Protein AF-A0A0D6TL77-F1 (afdb_monomer_lite)

Structure (mmCIF, N/CA/C/O backbone):
data_AF-A0A0D6TL77-F1
#
_entry.id   AF-A0A0D6TL77-F1
#
loop_
_atom_site.group_PDB
_atom_site.id
_atom_site.type_symbol
_atom_site.label_atom_id
_atom_site.label_alt_id
_atom_site.label_comp_id
_atom_site.label_asym_id
_atom_site.label_entity_id
_atom_site.label_seq_id
_atom_site.pdbx_PDB_ins_code
_atom_site.Cartn_x
_atom_site.Cartn_y
_atom_site.Cartn_z
_atom_site.occupancy
_atom_site.B_iso_or_equiv
_atom_site.auth_seq_id
_atom_site.auth_comp_id
_atom_site.auth_asym_id
_atom_site.auth_atom_id
_atom_site.pdbx_PDB_model_num
ATOM 1 N N . MET A 1 1 ? 10.308 4.452 25.558 1.00 49.84 1 MET A N 1
ATOM 2 C CA . MET A 1 1 ? 10.206 4.932 26.953 1.00 49.84 1 MET A CA 1
ATOM 3 C C . MET A 1 1 ? 9.128 6.015 27.072 1.00 49.84 1 MET A C 1
ATOM 5 O O . MET A 1 1 ? 8.235 5.844 27.887 1.00 49.84 1 MET A O 1
ATOM 9 N N . GLU A 1 2 ? 9.103 7.024 26.188 1.00 41.22 2 GLU A N 1
ATOM 10 C CA . GLU A 1 2 ? 8.059 8.078 26.149 1.00 41.22 2 GLU A CA 1
ATOM 11 C C . GLU A 1 2 ? 6.623 7.575 25.935 1.00 41.22 2 GLU A C 1
ATOM 13 O O . GLU A 1 2 ? 5.735 7.952 26.687 1.00 41.22 2 GLU A O 1
ATOM 18 N N . ALA A 1 3 ? 6.377 6.660 24.989 1.00 44.31 3 ALA A N 1
ATOM 19 C CA . ALA A 1 3 ? 5.018 6.154 24.732 1.00 44.31 3 ALA A CA 1
ATOM 20 C C . ALA A 1 3 ? 4.398 5.391 25.923 1.00 44.31 3 ALA A C 1
ATOM 22 O O . ALA A 1 3 ? 3.179 5.344 26.064 1.00 44.31 3 ALA A O 1
ATOM 23 N N . GLN A 1 4 ? 5.232 4.793 26.781 1.00 43.25 4 GLN A N 1
ATOM 24 C CA . GLN A 1 4 ? 4.778 4.098 27.986 1.00 43.25 4 GLN A CA 1
ATOM 25 C C . GLN A 1 4 ? 4.523 5.097 29.123 1.00 43.25 4 GLN A C 1
ATOM 27 O O . GLN A 1 4 ? 3.483 5.026 29.765 1.00 43.25 4 GLN A O 1
ATOM 32 N N . ALA A 1 5 ? 5.403 6.090 29.291 1.00 46.75 5 ALA A N 1
ATOM 33 C CA . ALA A 1 5 ? 5.214 7.176 30.251 1.00 46.75 5 ALA A CA 1
ATOM 34 C C . ALA A 1 5 ? 3.962 8.026 29.948 1.00 46.75 5 ALA A C 1
ATOM 36 O O . ALA A 1 5 ? 3.221 8.380 30.863 1.00 46.75 5 ALA A O 1
ATOM 37 N N . GLU A 1 6 ? 3.679 8.294 28.671 1.00 54.09 6 GLU A N 1
ATOM 38 C CA . GLU A 1 6 ? 2.470 8.995 28.219 1.00 54.09 6 GLU A CA 1
ATOM 39 C C . GLU A 1 6 ? 1.205 8.172 28.527 1.00 54.09 6 GLU A C 1
ATOM 41 O O . GLU A 1 6 ? 0.224 8.693 29.061 1.00 54.09 6 GLU A O 1
ATOM 46 N N . LYS A 1 7 ? 1.248 6.857 28.272 1.00 59.81 7 LYS A N 1
ATOM 47 C CA . LYS A 1 7 ? 0.148 5.924 28.554 1.00 59.81 7 LYS A CA 1
ATOM 48 C C . LYS A 1 7 ? -0.138 5.797 30.053 1.00 59.81 7 LYS A C 1
ATOM 50 O O . LYS A 1 7 ? -1.302 5.764 30.448 1.00 59.81 7 LYS A O 1
ATOM 55 N N . ASP A 1 8 ? 0.904 5.777 30.878 1.00 54.91 8 ASP A N 1
ATOM 56 C CA . ASP A 1 8 ? 0.788 5.698 32.335 1.00 54.91 8 ASP A CA 1
ATOM 57 C C . ASP A 1 8 ? 0.300 7.029 32.942 1.00 54.91 8 ASP A C 1
ATOM 59 O O . ASP A 1 8 ? -0.471 7.026 33.906 1.00 54.91 8 ASP A O 1
ATOM 63 N N . ARG A 1 9 ? 0.665 8.175 32.345 1.00 64.88 9 ARG A N 1
ATOM 64 C CA . ARG A 1 9 ? 0.126 9.500 32.707 1.00 64.88 9 ARG A CA 1
ATOM 65 C C . ARG A 1 9 ? -1.362 9.619 32.362 1.00 64.88 9 ARG A C 1
ATOM 67 O O . ARG A 1 9 ? -2.143 10.051 33.208 1.00 64.88 9 ARG A O 1
ATOM 74 N N . LEU A 1 10 ? -1.759 9.190 31.162 1.00 61.62 10 LEU A N 1
ATOM 75 C CA . LEU A 1 10 ? -3.161 9.130 30.726 1.00 61.62 10 LEU A CA 1
ATOM 76 C C . LEU A 1 10 ? -3.992 8.204 31.625 1.00 61.62 10 LEU A C 1
ATOM 78 O O . LEU A 1 10 ? -5.075 8.582 32.059 1.00 61.62 10 LEU A O 1
ATOM 82 N N . ALA A 1 11 ? -3.463 7.030 31.980 1.00 61.50 11 ALA A N 1
ATOM 83 C CA . ALA A 1 11 ? -4.143 6.093 32.873 1.00 61.50 11 ALA A CA 1
ATOM 84 C C . ALA A 1 11 ? -4.384 6.680 34.278 1.00 61.50 11 ALA A C 1
ATOM 86 O O . ALA A 1 11 ? -5.487 6.559 34.808 1.00 61.50 11 ALA A O 1
ATOM 87 N N . LYS A 1 12 ? -3.387 7.361 34.866 1.00 61.00 12 LYS A N 1
ATOM 88 C CA . LYS A 1 12 ? -3.527 8.043 36.169 1.00 61.00 12 LYS A CA 1
ATOM 89 C C . LYS A 1 12 ? -4.490 9.231 36.119 1.00 61.00 12 LYS A C 1
ATOM 91 O O . LYS A 1 12 ? -5.252 9.434 37.059 1.00 61.00 12 LYS A O 1
ATOM 96 N N . SER A 1 13 ? -4.467 10.000 35.032 1.00 65.06 13 SER A N 1
ATOM 97 C CA . SER A 1 13 ? -5.408 11.103 34.818 1.00 65.06 13 SER A CA 1
ATOM 98 C C . SER A 1 13 ? -6.852 10.603 34.716 1.00 65.06 13 SER A C 1
ATOM 100 O O . SER A 1 13 ? -7.737 11.199 35.321 1.00 65.06 13 SER A O 1
ATOM 102 N N . ASN A 1 14 ? -7.087 9.492 34.011 1.00 67.50 14 ASN A N 1
ATOM 103 C CA . ASN A 1 14 ? -8.420 8.902 33.855 1.00 67.50 14 ASN A CA 1
ATOM 104 C C . ASN A 1 14 ? -8.984 8.395 35.187 1.00 67.50 14 ASN A C 1
ATOM 106 O O . ASN A 1 14 ? -10.081 8.798 35.557 1.00 67.50 14 ASN A O 1
ATOM 110 N N . LEU A 1 15 ? -8.185 7.659 35.973 1.00 67.56 15 LEU A N 1
ATOM 111 C CA . LEU A 1 15 ? -8.557 7.232 37.332 1.00 67.56 15 LEU A CA 1
ATOM 112 C C . LEU A 1 15 ? -9.022 8.412 38.206 1.00 67.56 15 LEU A C 1
ATOM 114 O O . LEU A 1 15 ? -10.055 8.330 38.863 1.00 67.56 15 LEU A O 1
ATOM 118 N N . SER A 1 16 ? -8.319 9.550 38.145 1.00 76.06 16 SER A N 1
ATOM 119 C CA . SER A 1 16 ? -8.709 10.759 38.884 1.00 76.06 16 SER A CA 1
ATOM 120 C C . SER A 1 16 ? -10.023 11.387 38.394 1.00 76.06 16 SER A C 1
ATOM 122 O O . SER A 1 16 ? -10.715 12.042 39.175 1.00 76.06 16 SER A O 1
ATOM 124 N N . VAL A 1 17 ? -10.373 11.222 37.117 1.00 79.81 17 VAL A N 1
ATOM 125 C CA . VAL A 1 17 ? -11.657 11.672 36.562 1.00 79.81 17 VAL A CA 1
ATOM 126 C C . VAL A 1 17 ? -12.779 10.724 36.985 1.00 79.81 17 VAL A C 1
ATOM 128 O O . VAL A 1 17 ? -13.811 11.199 37.447 1.00 79.81 17 VAL A O 1
ATOM 131 N N . GLU A 1 18 ? -12.575 9.408 36.910 1.00 79.12 18 GLU A N 1
ATOM 132 C CA . GLU A 1 18 ? -13.558 8.405 37.344 1.00 79.12 18 GLU A CA 1
ATOM 133 C C . GLU A 1 18 ? -13.964 8.563 38.824 1.00 79.12 18 GLU A C 1
ATOM 135 O O . GLU A 1 18 ? -15.153 8.487 39.150 1.00 79.12 18 GLU A O 1
ATOM 140 N N . ASP A 1 19 ? -13.010 8.855 39.714 1.00 83.69 19 ASP A N 1
ATOM 141 C CA . ASP A 1 19 ? -13.289 9.089 41.138 1.00 83.69 19 ASP A CA 1
ATOM 142 C C . ASP A 1 19 ? -14.144 10.351 41.359 1.00 83.69 19 ASP A C 1
ATOM 144 O O . ASP A 1 19 ? -15.078 10.362 42.168 1.00 83.69 19 ASP A O 1
ATOM 148 N N . LYS A 1 20 ? -13.870 11.423 40.598 1.00 84.94 20 LYS A N 1
ATOM 149 C CA . LYS A 1 20 ? -14.662 12.666 40.636 1.00 84.94 20 LYS A CA 1
ATOM 150 C C . LYS A 1 20 ? -16.084 12.440 40.131 1.00 84.94 20 LYS A C 1
ATOM 152 O O . LYS A 1 20 ? -17.025 12.948 40.737 1.00 84.94 20 LYS A O 1
ATOM 157 N N . ILE A 1 21 ? -16.243 11.661 39.063 1.00 86.62 21 ILE A N 1
ATOM 158 C CA . ILE A 1 21 ? -17.555 11.306 38.511 1.00 86.62 21 ILE A CA 1
ATOM 159 C C . ILE A 1 21 ? -18.358 10.476 39.517 1.00 86.62 21 ILE A C 1
ATOM 161 O O . ILE A 1 21 ? -19.499 10.824 39.806 1.00 86.62 21 ILE A O 1
ATOM 165 N N . SER A 1 22 ? -17.739 9.481 40.154 1.00 85.50 22 SER A N 1
ATOM 166 C CA . SER A 1 22 ? -18.383 8.664 41.198 1.00 85.50 22 SER A CA 1
ATOM 167 C C . SER A 1 22 ? -18.846 9.503 42.403 1.00 85.50 22 SER A C 1
ATOM 169 O O . SER A 1 22 ? -19.908 9.265 42.986 1.00 85.50 22 SER A O 1
ATOM 171 N N . SER A 1 23 ? -18.069 10.531 42.771 1.00 85.62 23 SER A N 1
ATOM 172 C CA . SER A 1 23 ? -18.452 11.490 43.814 1.00 85.62 23 SER A CA 1
ATOM 173 C C . SER A 1 23 ? -19.672 12.324 43.411 1.00 85.62 23 SER A C 1
ATOM 175 O O . SER A 1 23 ? -20.597 12.474 44.210 1.00 85.62 23 SER A O 1
ATOM 177 N N . ILE A 1 24 ? -19.703 12.825 42.171 1.00 85.00 24 ILE A N 1
ATOM 178 C CA . ILE A 1 24 ? -20.843 13.570 41.615 1.00 85.00 24 ILE A CA 1
ATOM 179 C C . ILE A 1 24 ? -22.104 12.696 41.587 1.00 85.00 24 ILE A C 1
ATOM 181 O O . ILE A 1 24 ? -23.162 13.139 42.022 1.00 85.00 24 ILE A O 1
ATOM 185 N N . GLU A 1 25 ? -22.002 11.439 41.157 1.00 85.62 25 GLU A N 1
ATOM 186 C CA . GLU A 1 25 ? -23.137 10.505 41.144 1.00 85.62 25 GLU A CA 1
ATOM 187 C C . GLU A 1 25 ? -23.744 10.293 42.530 1.00 85.62 25 GLU A C 1
ATOM 189 O O . GLU A 1 25 ? -24.966 10.320 42.691 1.00 85.62 25 GLU A O 1
ATOM 194 N N . THR A 1 26 ? -22.881 10.148 43.539 1.00 86.69 26 THR A N 1
ATOM 195 C CA . THR A 1 26 ? -23.295 9.995 44.938 1.00 86.69 26 THR A CA 1
ATOM 196 C C . THR A 1 26 ? -24.008 11.251 45.440 1.00 86.69 26 THR A C 1
ATOM 198 O O . THR A 1 26 ? -25.069 11.145 46.052 1.00 86.69 26 THR A O 1
ATOM 201 N N . LYS A 1 27 ? -23.464 12.443 45.151 1.00 84.38 27 LYS A N 1
ATOM 202 C CA . LYS A 1 27 ? -24.083 13.730 45.520 1.00 84.38 27 LYS A CA 1
ATOM 203 C C . LYS A 1 27 ? -25.454 13.923 44.876 1.00 84.38 27 LYS A C 1
ATOM 205 O O . LYS A 1 27 ? -26.373 14.398 45.533 1.00 84.38 27 LYS A O 1
ATOM 210 N N . LEU A 1 28 ? -25.582 13.543 43.607 1.00 82.31 28 LEU A N 1
ATOM 211 C CA . LEU A 1 28 ? -26.814 13.672 42.832 1.00 82.31 28 LEU A CA 1
ATOM 212 C C . LEU A 1 28 ? -27.822 12.543 43.103 1.00 82.31 28 LEU A C 1
ATOM 214 O O . LEU A 1 28 ? -28.939 12.598 42.593 1.00 82.31 28 LEU A O 1
ATOM 218 N N . ASN A 1 29 ? -27.449 11.528 43.893 1.00 82.38 29 ASN A N 1
ATOM 219 C CA . ASN A 1 29 ? -28.246 10.327 44.152 1.00 82.38 29 ASN A CA 1
ATOM 220 C C . ASN A 1 29 ? -28.724 9.636 42.856 1.00 82.38 29 ASN A C 1
ATOM 222 O O . ASN A 1 29 ? -29.876 9.218 42.727 1.00 82.38 29 ASN A O 1
ATOM 226 N N . VAL A 1 30 ? -27.830 9.547 41.867 1.00 80.94 30 VAL A N 1
ATOM 227 C CA . VAL A 1 30 ? -28.079 8.921 40.558 1.00 80.94 30 VAL A CA 1
ATOM 228 C C . VAL A 1 30 ? -27.192 7.693 40.397 1.00 80.94 30 VAL A C 1
ATOM 230 O O . VAL A 1 30 ? -26.069 7.661 40.889 1.00 80.94 30 VAL A O 1
ATOM 233 N N . SER A 1 31 ? -27.682 6.665 39.700 1.00 81.75 31 SER A N 1
ATOM 234 C CA . SER A 1 31 ? -26.898 5.460 39.413 1.00 81.75 31 SER A CA 1
ATOM 235 C C . SER A 1 31 ? -26.712 5.281 37.912 1.00 81.75 31 SER A C 1
ATOM 237 O O . SER A 1 31 ? -27.684 5.058 37.193 1.00 81.75 31 SER A O 1
ATOM 239 N N . ASN A 1 32 ? -25.460 5.302 37.452 1.00 84.50 32 ASN A N 1
ATOM 240 C CA . ASN A 1 32 ? -25.110 5.124 36.039 1.00 84.50 32 ASN A CA 1
ATOM 241 C C . ASN A 1 32 ? -24.457 3.769 35.743 1.00 84.50 32 ASN A C 1
ATOM 243 O O . ASN A 1 32 ? -23.807 3.603 34.713 1.00 84.50 32 ASN A O 1
ATOM 247 N N . LYS A 1 33 ? -24.699 2.757 36.590 1.00 85.38 33 LYS A N 1
ATOM 248 C CA . LYS A 1 33 ? -24.122 1.405 36.453 1.00 85.38 33 LYS A CA 1
ATOM 249 C C . LYS A 1 33 ? -24.270 0.805 35.052 1.00 85.38 33 LYS A C 1
ATOM 251 O O . LYS A 1 33 ? -23.402 0.058 34.614 1.00 85.38 33 LYS A O 1
ATOM 256 N N . VAL A 1 34 ? -25.364 1.111 34.350 1.00 85.81 34 VAL A N 1
ATOM 257 C CA . VAL A 1 34 ? -25.582 0.670 32.962 1.00 85.81 34 VAL A CA 1
ATOM 258 C C . VAL A 1 34 ? -24.529 1.267 32.022 1.00 85.81 34 VAL A C 1
ATOM 260 O O . VAL A 1 34 ? -23.908 0.528 31.262 1.00 85.81 34 VAL A O 1
ATOM 263 N N . LEU A 1 35 ? -24.267 2.574 32.113 1.00 87.31 35 LEU A N 1
ATOM 264 C CA . LEU A 1 35 ? -23.224 3.237 31.326 1.00 87.31 35 LEU A CA 1
ATOM 265 C C . LEU A 1 35 ? -21.833 2.728 31.706 1.00 87.31 35 LEU A C 1
ATOM 267 O O . LEU A 1 35 ? -21.011 2.501 30.823 1.00 87.31 35 LEU A O 1
ATOM 271 N N . ASP A 1 36 ? -21.576 2.461 32.987 1.00 85.44 36 ASP A N 1
ATOM 272 C CA . ASP A 1 36 ? -20.291 1.906 33.426 1.00 85.44 36 ASP A CA 1
ATOM 273 C C . ASP A 1 36 ? -20.065 0.471 32.939 1.00 85.44 36 ASP A C 1
ATOM 275 O O . ASP A 1 36 ? -18.936 0.082 32.623 1.00 85.44 36 ASP A O 1
ATOM 279 N N . ASN A 1 37 ? -21.128 -0.330 32.844 1.00 87.69 37 ASN A N 1
ATOM 280 C CA . ASN A 1 37 ? -21.067 -1.652 32.228 1.00 87.69 37 ASN A CA 1
ATOM 281 C C . ASN A 1 37 ? -20.701 -1.539 30.750 1.00 87.69 37 ASN A C 1
ATOM 283 O O . ASN A 1 37 ? -19.739 -2.180 30.322 1.00 87.69 37 ASN A O 1
ATOM 287 N N . TYR A 1 38 ? -21.387 -0.667 30.005 1.00 87.19 38 TYR A N 1
ATOM 288 C CA . TYR A 1 38 ? -21.053 -0.423 28.607 1.00 87.19 38 TYR A CA 1
ATOM 289 C C . TYR A 1 38 ? -19.621 0.097 28.451 1.00 87.19 38 TYR A C 1
ATOM 291 O O . TYR A 1 38 ? -18.886 -0.426 27.621 1.00 87.19 38 TYR A O 1
ATOM 299 N N . LYS A 1 39 ? -19.154 1.034 29.291 1.00 85.19 39 LYS A N 1
ATOM 300 C CA . LYS A 1 39 ? -17.751 1.495 29.288 1.00 85.19 39 LYS A CA 1
ATOM 301 C C . LYS A 1 39 ? -16.765 0.337 29.431 1.00 85.19 39 LYS A C 1
ATOM 303 O O . LYS A 1 39 ? -15.777 0.277 28.697 1.00 85.19 39 LYS A O 1
ATOM 308 N N . ARG A 1 40 ? -17.008 -0.583 30.373 1.00 85.94 40 ARG A N 1
ATOM 309 C CA . ARG A 1 40 ? -16.140 -1.752 30.590 1.00 85.94 40 ARG A CA 1
ATOM 310 C C . ARG A 1 40 ? -16.131 -2.681 29.382 1.00 85.94 40 ARG A C 1
ATOM 312 O O . ARG A 1 40 ? -15.056 -3.105 28.954 1.00 85.94 40 ARG A O 1
ATOM 319 N N . GLU A 1 41 ? -17.299 -2.961 28.817 1.00 86.12 41 GLU A N 1
ATOM 320 C CA . GLU A 1 41 ? -17.423 -3.806 27.631 1.00 86.12 41 GLU A CA 1
ATOM 321 C C . GLU A 1 41 ? -16.726 -3.177 26.420 1.00 86.12 41 GLU A C 1
ATOM 323 O O . GLU A 1 41 ? -15.884 -3.807 25.773 1.00 86.12 41 GLU A O 1
ATOM 328 N N . ILE A 1 42 ? -16.980 -1.894 26.183 1.00 83.12 42 ILE A N 1
ATOM 329 C CA . ILE A 1 42 ? -16.338 -1.097 25.147 1.00 83.12 42 ILE A CA 1
ATOM 330 C C . ILE A 1 42 ? -14.813 -1.112 25.304 1.00 83.12 42 ILE A C 1
ATOM 332 O O . ILE A 1 42 ? -14.100 -1.341 24.325 1.00 83.12 42 ILE A O 1
ATOM 336 N N . ALA A 1 43 ? -14.284 -0.929 26.517 1.00 82.81 43 ALA A N 1
ATOM 337 C CA . ALA A 1 43 ? -12.845 -0.979 26.772 1.00 82.81 43 ALA A CA 1
ATOM 338 C C . ALA A 1 43 ? -12.241 -2.355 26.433 1.00 82.81 43 ALA A C 1
ATOM 340 O O . ALA A 1 43 ? -11.130 -2.440 25.901 1.00 82.81 43 ALA A O 1
ATOM 341 N N . GLN A 1 44 ? -12.967 -3.443 26.697 1.00 84.19 44 GLN A N 1
ATOM 342 C CA . GLN A 1 44 ? -12.530 -4.794 26.349 1.00 84.19 44 GLN A CA 1
ATOM 343 C C . GLN A 1 44 ? -12.539 -5.025 24.832 1.00 84.19 44 GLN A C 1
ATOM 345 O O . GLN A 1 44 ? -11.529 -5.464 24.276 1.00 84.19 44 GLN A O 1
ATOM 350 N N . LYS A 1 45 ? -13.632 -4.683 24.139 1.00 83.19 45 LYS A N 1
ATOM 351 C CA . LYS A 1 45 ? -13.725 -4.805 22.670 1.00 83.19 45 LYS A CA 1
ATOM 352 C C . LYS A 1 45 ? -12.698 -3.928 21.959 1.00 83.19 45 LYS A C 1
ATOM 354 O O . LYS A 1 45 ? -12.102 -4.321 20.957 1.00 83.19 45 LYS A O 1
ATOM 359 N N . THR A 1 46 ? -12.390 -2.783 22.550 1.00 80.50 46 THR A N 1
ATOM 360 C CA . THR A 1 46 ? -11.335 -1.886 22.096 1.00 80.50 46 THR A CA 1
ATOM 361 C C . THR A 1 46 ? -9.951 -2.534 22.101 1.00 80.50 46 THR A C 1
ATOM 363 O O . THR A 1 46 ? -9.224 -2.420 21.115 1.00 80.50 46 THR A O 1
ATOM 366 N N . LYS A 1 47 ? -9.596 -3.283 23.152 1.00 84.00 47 LYS A N 1
ATOM 367 C CA . LYS A 1 47 ? -8.324 -4.026 23.196 1.00 84.00 47 LYS A CA 1
ATOM 368 C C . LYS A 1 47 ? -8.239 -5.090 22.101 1.00 84.00 47 LYS A C 1
ATOM 370 O O . LYS A 1 47 ? -7.179 -5.259 21.498 1.00 84.00 47 LYS A O 1
ATOM 375 N N . ASN A 1 48 ? -9.345 -5.781 21.824 1.00 83.31 48 ASN A N 1
ATOM 376 C CA . ASN A 1 48 ? -9.399 -6.771 20.746 1.00 83.31 48 ASN A CA 1
ATOM 377 C C . ASN A 1 48 ? -9.157 -6.109 19.383 1.00 83.31 48 ASN A C 1
ATOM 379 O O . ASN A 1 48 ? -8.373 -6.607 18.580 1.00 83.31 48 ASN A O 1
ATOM 383 N N . SER A 1 49 ? -9.755 -4.943 19.157 1.00 84.00 49 SER A N 1
ATOM 384 C CA . SER A 1 49 ? -9.583 -4.154 17.931 1.00 84.00 49 SER A CA 1
ATOM 385 C C . SER A 1 49 ? -8.142 -3.713 17.708 1.00 84.00 49 SER A C 1
ATOM 387 O O . SER A 1 49 ? -7.621 -3.861 16.604 1.00 84.00 49 SER A O 1
ATOM 389 N N . ASP A 1 50 ? -7.472 -3.247 18.764 1.00 86.75 50 ASP A N 1
ATOM 390 C CA . ASP A 1 50 ? -6.061 -2.862 18.697 1.00 86.75 50 ASP A CA 1
ATOM 391 C C . ASP A 1 50 ? -5.165 -4.068 18.342 1.00 86.75 50 ASP A C 1
ATOM 393 O O . ASP A 1 50 ? -4.170 -3.921 17.631 1.00 86.75 50 ASP A O 1
ATOM 397 N N . ASN A 1 51 ? -5.510 -5.277 18.804 1.00 90.31 51 ASN A N 1
ATOM 398 C CA . ASN A 1 51 ? -4.807 -6.507 18.427 1.00 90.31 51 ASN A CA 1
ATOM 399 C C . ASN A 1 51 ? -5.025 -6.850 16.943 1.00 90.31 51 ASN A C 1
ATOM 401 O O . ASN A 1 51 ? -4.057 -7.113 16.228 1.00 90.31 51 ASN A O 1
ATOM 405 N N . LEU A 1 52 ? -6.268 -6.768 16.458 1.00 90.81 52 LEU A N 1
ATOM 406 C CA . LEU A 1 52 ? -6.591 -7.006 15.048 1.00 90.81 52 LEU A CA 1
ATOM 407 C C . LEU A 1 52 ? -5.839 -6.053 14.115 1.00 90.81 52 LEU A C 1
ATOM 409 O O . LEU A 1 52 ? -5.275 -6.508 13.123 1.00 90.81 52 LEU A O 1
ATOM 413 N N . ILE A 1 53 ? -5.761 -4.760 14.455 1.00 89.31 53 ILE A N 1
ATOM 414 C CA . ILE A 1 53 ? -4.986 -3.785 13.670 1.00 89.31 53 ILE A CA 1
ATOM 415 C C . ILE A 1 53 ? -3.507 -4.167 13.640 1.00 89.31 53 ILE A C 1
ATOM 417 O O . ILE A 1 53 ? -2.896 -4.147 12.575 1.00 89.31 53 ILE A O 1
ATOM 421 N N . LYS A 1 54 ? -2.919 -4.539 14.784 1.00 92.12 54 LYS A N 1
ATOM 422 C CA . LYS A 1 54 ? -1.508 -4.955 14.836 1.00 92.12 54 LYS A CA 1
ATOM 423 C C . LYS A 1 54 ? -1.248 -6.182 13.968 1.00 92.12 54 LYS A C 1
ATOM 425 O O . LYS A 1 54 ? -0.274 -6.192 13.226 1.00 92.12 54 LYS A O 1
ATOM 430 N N . ARG A 1 55 ? -2.127 -7.189 14.025 1.00 93.19 55 ARG A N 1
ATOM 431 C CA . ARG A 1 55 ? -2.035 -8.388 13.176 1.00 93.19 55 ARG A CA 1
ATOM 432 C C . ARG A 1 55 ? -2.156 -8.030 11.693 1.00 93.19 55 ARG A C 1
ATOM 434 O O . ARG A 1 55 ? -1.381 -8.543 10.891 1.00 93.19 55 ARG A O 1
ATOM 441 N N . LEU A 1 56 ? -3.078 -7.133 11.333 1.00 93.00 56 LEU A N 1
ATOM 442 C CA . LEU A 1 56 ? -3.231 -6.652 9.959 1.00 93.00 56 LEU A CA 1
ATOM 443 C C . LEU A 1 56 ? -1.967 -5.932 9.468 1.00 93.00 56 LEU A C 1
ATOM 445 O O . LEU A 1 56 ? -1.450 -6.268 8.407 1.00 93.00 56 LEU A O 1
ATOM 449 N N . ASP A 1 57 ? -1.442 -4.988 10.252 1.00 91.75 57 ASP A N 1
ATOM 450 C CA . ASP A 1 57 ? -0.217 -4.248 9.929 1.00 91.75 57 ASP A CA 1
ATOM 451 C C . ASP A 1 57 ? 0.995 -5.183 9.783 1.00 91.75 57 ASP A C 1
ATOM 453 O O . ASP A 1 57 ? 1.767 -5.042 8.834 1.00 91.75 57 ASP A O 1
ATOM 457 N N . SER A 1 58 ? 1.126 -6.188 10.655 1.00 92.44 58 SER A N 1
ATOM 458 C CA . SER A 1 58 ? 2.154 -7.228 10.533 1.00 92.44 58 SER A CA 1
ATOM 459 C C . SER A 1 58 ? 2.063 -7.985 9.206 1.00 92.44 58 SER A C 1
ATOM 461 O O . SER A 1 58 ? 3.071 -8.088 8.512 1.00 92.44 58 SER A O 1
ATOM 463 N N . ILE A 1 59 ? 0.873 -8.445 8.798 1.00 91.50 59 ILE A N 1
ATOM 464 C CA . ILE A 1 59 ? 0.707 -9.143 7.510 1.00 91.50 59 ILE A CA 1
ATOM 465 C C . ILE A 1 59 ? 1.044 -8.225 6.334 1.00 91.50 59 ILE A C 1
ATOM 467 O O . ILE A 1 59 ? 1.711 -8.651 5.392 1.00 91.50 59 ILE A O 1
ATOM 471 N N . VAL A 1 60 ? 0.607 -6.963 6.366 1.00 92.62 60 VAL A N 1
ATOM 472 C CA . VAL A 1 60 ? 0.931 -6.001 5.302 1.00 92.62 60 VAL A CA 1
ATOM 473 C C . VAL A 1 60 ? 2.446 -5.800 5.197 1.00 92.62 60 VAL A C 1
ATOM 475 O O . VAL A 1 60 ? 2.983 -5.834 4.090 1.00 92.62 60 VAL A O 1
ATOM 478 N N . LYS A 1 61 ? 3.147 -5.662 6.329 1.00 91.81 61 LYS A N 1
ATOM 479 C CA . LYS A 1 61 ? 4.614 -5.548 6.375 1.00 91.81 61 LYS A CA 1
ATOM 480 C C . LYS A 1 61 ? 5.315 -6.791 5.843 1.00 91.81 61 LYS A C 1
ATOM 482 O O . LYS A 1 61 ? 6.263 -6.667 5.078 1.00 91.81 61 LYS A O 1
ATOM 487 N N . GLU A 1 62 ? 4.856 -7.983 6.208 1.00 90.00 62 GLU A N 1
ATOM 488 C CA . GLU A 1 62 ? 5.427 -9.233 5.700 1.00 90.00 62 GLU A CA 1
ATOM 489 C C . GLU A 1 62 ? 5.276 -9.359 4.181 1.00 90.00 62 GLU A C 1
ATOM 491 O O . GLU A 1 62 ? 6.207 -9.793 3.505 1.00 90.00 62 GLU A O 1
ATOM 496 N N . ARG A 1 63 ? 4.136 -8.935 3.620 1.00 91.12 63 ARG A N 1
ATOM 497 C CA . ARG A 1 63 ? 3.924 -8.933 2.164 1.00 91.12 63 ARG A CA 1
ATOM 498 C C . ARG A 1 63 ? 4.757 -7.878 1.444 1.00 91.12 63 ARG A C 1
ATOM 500 O O . ARG A 1 63 ? 5.242 -8.150 0.352 1.00 91.12 63 ARG A O 1
ATOM 507 N N . ASP A 1 64 ? 4.939 -6.705 2.042 1.00 91.12 64 ASP A N 1
ATOM 508 C CA . ASP A 1 64 ? 5.840 -5.674 1.516 1.00 91.12 64 ASP A CA 1
ATOM 509 C C . ASP A 1 64 ? 7.298 -6.162 1.503 1.00 91.12 64 ASP A C 1
ATOM 511 O O . ASP A 1 64 ? 8.013 -5.981 0.520 1.00 91.12 64 ASP A O 1
ATOM 515 N N . LEU A 1 65 ? 7.729 -6.859 2.560 1.00 90.12 65 LEU A N 1
ATOM 516 C CA . LEU A 1 65 ? 9.048 -7.492 2.613 1.00 90.12 65 LEU A CA 1
ATOM 517 C C . LEU A 1 65 ? 9.196 -8.615 1.574 1.00 90.12 65 LEU A C 1
ATOM 519 O O . LEU A 1 65 ? 10.236 -8.682 0.920 1.00 90.12 65 LEU A O 1
ATOM 523 N N . ASP A 1 66 ? 8.172 -9.459 1.381 1.00 89.12 66 ASP A N 1
ATOM 524 C CA . ASP A 1 66 ? 8.158 -10.472 0.309 1.00 89.12 66 ASP A CA 1
ATOM 525 C C . ASP A 1 66 ? 8.277 -9.824 -1.073 1.00 89.12 66 ASP A C 1
ATOM 527 O O . ASP A 1 66 ? 9.072 -10.282 -1.887 1.00 89.12 66 ASP A O 1
ATOM 531 N N . LEU A 1 67 ? 7.532 -8.744 -1.332 1.00 89.88 67 LEU A N 1
ATOM 532 C CA . LEU A 1 67 ? 7.604 -8.005 -2.592 1.00 89.88 67 LEU A CA 1
ATOM 533 C C . LEU A 1 67 ? 8.996 -7.406 -2.814 1.00 89.88 67 LEU A C 1
ATOM 535 O O . LEU A 1 67 ? 9.554 -7.555 -3.896 1.00 89.88 67 LEU A O 1
ATOM 539 N N . LYS A 1 68 ? 9.586 -6.767 -1.800 1.00 89.69 68 LYS A N 1
ATOM 540 C CA . LYS A 1 68 ? 10.939 -6.197 -1.895 1.00 89.69 68 LYS A CA 1
ATOM 541 C C . LYS A 1 68 ? 11.993 -7.260 -2.184 1.00 89.69 68 LYS A C 1
ATOM 543 O O . LYS A 1 68 ? 12.867 -7.028 -3.013 1.00 89.69 68 LYS A O 1
ATOM 548 N N . ALA A 1 69 ? 11.902 -8.418 -1.531 1.00 88.38 69 ALA A N 1
ATOM 549 C CA . ALA A 1 69 ? 12.782 -9.547 -1.812 1.00 88.38 69 ALA A CA 1
ATOM 550 C C . ALA A 1 69 ? 12.534 -10.125 -3.217 1.00 88.38 69 ALA A C 1
ATOM 552 O O . ALA A 1 69 ? 13.477 -10.427 -3.937 1.00 88.38 69 ALA A O 1
ATOM 553 N N . TYR A 1 70 ? 11.272 -10.216 -3.647 1.00 86.62 70 TYR A N 1
ATOM 554 C CA . TYR A 1 70 ? 10.918 -10.640 -5.001 1.00 86.62 70 TYR A CA 1
ATOM 555 C C . TYR A 1 70 ? 11.469 -9.685 -6.067 1.00 86.62 70 TYR A C 1
ATOM 557 O O . TYR A 1 70 ? 11.974 -10.137 -7.083 1.00 86.62 70 TYR A O 1
ATOM 565 N N . ILE A 1 71 ? 11.439 -8.374 -5.854 1.00 85.75 71 ILE A N 1
ATOM 566 C CA . ILE A 1 71 ? 12.017 -7.421 -6.812 1.00 85.75 71 ILE A CA 1
ATOM 567 C C . ILE A 1 71 ? 13.553 -7.530 -6.832 1.00 85.75 71 ILE A C 1
ATOM 569 O O . ILE A 1 71 ? 14.152 -7.521 -7.904 1.00 85.75 71 ILE A O 1
ATOM 573 N N . SER A 1 72 ? 14.204 -7.686 -5.672 1.00 83.38 72 SER A N 1
ATOM 574 C CA . SER A 1 72 ? 15.673 -7.671 -5.580 1.00 83.38 72 SER A CA 1
ATOM 575 C C . SER A 1 72 ? 16.375 -8.946 -6.051 1.00 83.38 72 SER A C 1
ATOM 577 O O . SER A 1 72 ? 17.551 -8.879 -6.392 1.00 83.38 72 SER A O 1
ATOM 579 N N . GLU A 1 73 ? 15.688 -10.094 -6.113 1.00 80.88 73 GLU A N 1
ATOM 580 C CA . GLU A 1 73 ? 16.265 -11.377 -6.562 1.00 80.88 73 GLU A CA 1
ATOM 581 C C . GLU A 1 73 ? 17.006 -11.292 -7.907 1.00 80.88 73 GLU A C 1
ATOM 583 O O . GLU A 1 73 ? 18.000 -11.988 -8.094 1.00 80.88 73 GLU A O 1
ATOM 588 N N . ASN A 1 74 ? 16.529 -10.453 -8.831 1.00 69.00 74 ASN A N 1
ATOM 589 C CA . ASN A 1 74 ? 17.040 -10.360 -10.200 1.00 69.00 74 ASN A CA 1
ATOM 590 C C . ASN A 1 74 ? 17.385 -8.917 -10.605 1.00 69.00 74 ASN A C 1
ATOM 592 O O . ASN A 1 74 ? 17.309 -8.600 -11.795 1.00 69.00 74 ASN A O 1
ATOM 596 N N . ASP A 1 75 ? 17.688 -8.039 -9.646 1.00 72.38 75 ASP A N 1
ATOM 597 C CA . ASP A 1 75 ? 18.132 -6.665 -9.902 1.00 72.38 75 ASP A CA 1
ATOM 598 C C . ASP A 1 75 ? 19.571 -6.479 -9.390 1.00 72.38 75 ASP A C 1
ATOM 600 O O . ASP A 1 75 ? 19.779 -6.468 -8.175 1.00 72.38 75 ASP A O 1
ATOM 604 N N . PRO A 1 76 ? 20.574 -6.320 -10.274 1.00 67.81 76 PRO A N 1
ATOM 605 C CA . PRO A 1 76 ? 21.963 -6.130 -9.872 1.00 67.81 76 PRO A CA 1
ATOM 606 C C . PRO A 1 76 ? 22.172 -4.814 -9.122 1.00 67.81 76 PRO A C 1
ATOM 608 O O . PRO A 1 76 ? 23.106 -4.726 -8.333 1.00 67.81 76 PRO A O 1
ATOM 611 N N . ASN A 1 77 ? 21.287 -3.826 -9.311 1.00 68.56 77 ASN A N 1
ATOM 612 C CA . ASN A 1 77 ? 21.337 -2.546 -8.604 1.00 68.56 77 ASN A CA 1
ATOM 613 C C . ASN A 1 77 ? 20.785 -2.643 -7.174 1.00 68.56 77 ASN A C 1
ATOM 615 O O . ASN A 1 77 ? 20.884 -1.688 -6.399 1.00 68.56 77 ASN A O 1
ATOM 619 N N . SER A 1 78 ? 20.184 -3.778 -6.810 1.00 70.94 78 SER A N 1
ATOM 620 C CA . SER A 1 78 ? 19.569 -3.992 -5.509 1.00 70.94 78 SER A CA 1
ATOM 621 C C . SER A 1 78 ? 20.465 -4.842 -4.615 1.00 70.94 78 SER A C 1
ATOM 623 O O . SER A 1 78 ? 21.058 -5.833 -5.039 1.00 70.94 78 SER A O 1
ATOM 625 N N . LYS A 1 79 ? 20.553 -4.491 -3.326 1.00 69.06 79 LYS A N 1
ATOM 626 C CA . LYS A 1 79 ? 21.207 -5.367 -2.346 1.00 69.06 79 LYS A CA 1
ATOM 627 C C . LYS A 1 79 ? 20.386 -6.650 -2.243 1.00 69.06 79 LYS A C 1
ATOM 629 O O . LYS A 1 79 ? 19.254 -6.606 -1.767 1.00 69.06 79 LYS A O 1
ATOM 634 N N . SER A 1 80 ? 20.962 -7.777 -2.657 1.00 61.53 80 SER A N 1
ATOM 635 C CA . SER A 1 80 ? 20.307 -9.085 -2.627 1.00 61.53 80 SER A CA 1
ATOM 636 C C . SER A 1 80 ? 19.766 -9.396 -1.227 1.00 61.53 80 SER A C 1
ATOM 638 O O . SER A 1 80 ? 20.538 -9.536 -0.273 1.00 61.53 80 SER A O 1
ATOM 640 N N . VAL A 1 81 ? 18.445 -9.522 -1.097 1.00 69.50 81 VAL A N 1
ATOM 641 C CA . VAL A 1 81 ? 17.787 -9.976 0.133 1.00 69.50 81 VAL A CA 1
ATOM 642 C C . VAL A 1 81 ? 17.314 -11.403 -0.102 1.00 69.50 81 VAL A C 1
ATOM 644 O O . VAL A 1 81 ? 16.543 -11.647 -1.024 1.00 69.50 81 VAL A O 1
ATOM 647 N N . GLN A 1 82 ? 17.752 -12.353 0.730 1.00 74.19 82 GLN A N 1
ATOM 648 C CA . GLN A 1 82 ? 17.240 -13.722 0.652 1.00 74.19 82 GLN A CA 1
ATOM 649 C C . GLN A 1 82 ? 15.726 -13.723 0.866 1.00 74.19 82 GLN A C 1
ATOM 651 O O . GLN A 1 82 ? 15.230 -13.377 1.944 1.00 74.19 82 GLN A O 1
ATOM 656 N N . ARG A 1 83 ? 14.995 -14.147 -0.164 1.00 81.06 83 ARG A N 1
ATOM 657 C CA . ARG A 1 83 ? 13.553 -14.314 -0.086 1.00 81.06 83 ARG A CA 1
ATOM 658 C C . ARG A 1 83 ? 13.226 -15.581 0.692 1.00 81.06 83 ARG A C 1
ATOM 660 O O . ARG A 1 83 ? 13.627 -16.683 0.327 1.00 81.06 83 ARG A O 1
ATOM 667 N N . LYS A 1 84 ? 12.471 -15.431 1.777 1.00 80.31 84 LYS A N 1
ATOM 668 C CA . LYS A 1 84 ? 11.909 -16.575 2.500 1.00 80.31 84 LYS A CA 1
ATOM 669 C C . LYS A 1 84 ? 10.728 -17.124 1.709 1.00 80.31 84 LYS A C 1
ATOM 671 O O . LYS A 1 84 ? 9.928 -16.350 1.190 1.00 80.31 84 LYS A O 1
ATOM 676 N N . PHE A 1 85 ? 10.593 -18.447 1.638 1.00 78.19 85 PHE A N 1
ATOM 677 C CA . PHE A 1 85 ? 9.387 -19.047 1.076 1.00 78.19 85 PHE A CA 1
ATOM 678 C C . PHE A 1 85 ? 8.180 -18.644 1.922 1.00 78.19 85 PHE A C 1
ATOM 680 O O . PHE A 1 85 ? 8.164 -18.879 3.133 1.00 78.19 85 PHE A O 1
ATOM 687 N N . VAL A 1 86 ? 7.164 -18.068 1.279 1.00 75.75 86 VAL A N 1
ATOM 688 C CA . VAL A 1 86 ? 5.893 -17.775 1.932 1.00 75.75 86 VAL A CA 1
ATOM 689 C C . VAL A 1 86 ? 4.738 -18.331 1.112 1.00 75.75 86 VAL A C 1
ATOM 691 O O . VAL A 1 86 ? 4.597 -18.048 -0.079 1.00 75.75 86 VAL A O 1
ATOM 694 N N . SER A 1 87 ? 3.894 -19.137 1.759 1.00 83.44 87 SER A N 1
ATOM 695 C CA . SER A 1 87 ? 2.697 -19.688 1.130 1.00 83.44 87 SER A CA 1
ATOM 696 C C . SER A 1 87 ? 1.679 -18.576 0.897 1.00 83.44 87 SER A C 1
ATOM 698 O O . SER A 1 87 ? 1.062 -18.063 1.833 1.00 83.44 87 SER A O 1
ATOM 700 N N . THR A 1 88 ? 1.471 -18.220 -0.372 1.00 81.00 88 THR A N 1
ATOM 701 C CA . THR A 1 88 ? 0.489 -17.195 -0.759 1.00 81.00 88 THR A CA 1
ATOM 702 C C . THR A 1 88 ? -0.923 -17.593 -0.327 1.00 81.00 88 THR A C 1
ATOM 704 O O . THR A 1 88 ? -1.678 -16.751 0.157 1.00 81.00 88 THR A O 1
ATOM 707 N N . THR A 1 89 ? -1.265 -18.881 -0.421 1.00 85.25 89 THR A N 1
ATOM 708 C CA . THR A 1 89 ? -2.552 -19.414 0.045 1.00 85.25 89 THR A CA 1
ATOM 709 C C . THR A 1 89 ? -2.739 -19.185 1.540 1.00 85.25 89 THR A C 1
ATOM 711 O O . THR A 1 89 ? -3.778 -18.676 1.956 1.00 85.25 89 THR A O 1
ATOM 714 N N . GLN A 1 90 ? -1.720 -19.494 2.348 1.00 87.31 90 GLN A N 1
ATOM 715 C CA . GLN A 1 90 ? -1.780 -19.305 3.797 1.00 87.31 90 GLN A CA 1
ATOM 716 C C . GLN A 1 90 ? -1.907 -17.824 4.167 1.00 87.31 90 GLN A C 1
ATOM 718 O O . GLN A 1 90 ? -2.771 -17.471 4.967 1.00 87.31 90 GLN A O 1
ATOM 723 N N . GLN A 1 91 ? -1.106 -16.949 3.555 1.00 85.50 91 GLN A N 1
ATOM 724 C CA . GLN A 1 91 ? -1.180 -15.508 3.815 1.00 85.50 91 GLN A CA 1
ATOM 725 C C . GLN A 1 91 ? -2.534 -14.916 3.411 1.00 85.50 91 GLN A C 1
ATOM 727 O O . GLN A 1 91 ? -3.062 -14.053 4.109 1.00 85.50 91 GLN A O 1
ATOM 732 N N . ASN A 1 92 ? -3.113 -15.368 2.294 1.00 88.56 92 ASN A N 1
ATOM 733 C CA . ASN A 1 92 ? -4.437 -14.923 1.859 1.00 88.56 92 ASN A CA 1
ATOM 734 C C . ASN A 1 92 ? -5.530 -15.411 2.819 1.00 88.56 92 ASN A C 1
ATOM 736 O O . ASN A 1 92 ? -6.422 -14.639 3.161 1.00 88.56 92 ASN A O 1
ATOM 740 N N . ALA A 1 93 ? -5.442 -16.654 3.301 1.00 91.12 93 ALA A N 1
ATOM 741 C CA . ALA A 1 93 ? -6.364 -17.178 4.304 1.00 91.12 93 ALA A CA 1
ATOM 742 C C . ALA A 1 93 ? -6.283 -16.385 5.620 1.00 91.12 93 ALA A C 1
ATOM 744 O O . ALA A 1 93 ? -7.312 -15.977 6.154 1.00 91.12 93 ALA A O 1
ATOM 745 N N . GLN A 1 94 ? -5.070 -16.095 6.105 1.00 91.00 94 GLN A N 1
ATOM 746 C CA . GLN A 1 94 ? -4.849 -15.281 7.306 1.00 91.00 94 GLN A CA 1
ATOM 747 C C . GLN A 1 94 ? -5.377 -13.851 7.145 1.00 91.00 94 GLN A C 1
ATOM 749 O O . GLN A 1 94 ? -6.038 -13.335 8.046 1.00 91.00 94 GLN A O 1
ATOM 754 N N . LEU A 1 95 ? -5.126 -13.220 5.993 1.00 91.06 95 LEU A N 1
ATOM 755 C CA . LEU A 1 95 ? -5.641 -11.889 5.685 1.00 91.06 95 LEU A CA 1
ATOM 756 C C . LEU A 1 95 ? -7.174 -11.875 5.673 1.00 91.06 95 LEU A C 1
ATOM 758 O O . LEU A 1 95 ? -7.779 -11.011 6.301 1.00 91.06 95 LEU A O 1
ATOM 762 N N . ASN A 1 96 ? -7.802 -12.835 4.992 1.00 91.31 96 ASN A N 1
ATOM 763 C CA . ASN A 1 96 ? -9.259 -12.926 4.911 1.00 91.31 96 ASN A CA 1
ATOM 764 C C . ASN A 1 96 ? -9.891 -13.183 6.285 1.00 91.31 96 ASN A C 1
ATOM 766 O O . ASN A 1 96 ? -10.901 -12.561 6.610 1.00 91.31 96 ASN A O 1
ATOM 770 N N . ALA A 1 97 ? -9.276 -14.034 7.113 1.00 93.44 97 ALA A N 1
ATOM 771 C CA . ALA A 1 97 ? -9.712 -14.264 8.487 1.00 93.44 97 ALA A CA 1
ATOM 772 C C . ALA A 1 97 ? -9.672 -12.968 9.310 1.00 93.44 97 ALA A C 1
ATOM 774 O O . ALA A 1 97 ? -10.681 -12.586 9.898 1.00 93.44 97 ALA A O 1
ATOM 775 N N . ILE A 1 98 ? -8.557 -12.230 9.266 1.00 92.31 98 ILE A N 1
ATOM 776 C CA . ILE A 1 98 ? -8.429 -10.949 9.974 1.00 92.31 98 ILE A CA 1
ATOM 777 C C . ILE A 1 98 ? -9.445 -9.929 9.460 1.00 92.31 98 ILE A C 1
ATOM 779 O O . ILE A 1 98 ? -10.078 -9.265 10.272 1.00 92.31 98 ILE A O 1
ATOM 783 N N . LYS A 1 99 ? -9.663 -9.820 8.143 1.00 90.69 99 LYS A N 1
ATOM 784 C CA . LYS A 1 99 ? -10.694 -8.926 7.589 1.00 90.69 99 LYS A CA 1
ATOM 785 C C . LYS A 1 99 ? -12.094 -9.285 8.084 1.00 90.69 99 LYS A C 1
ATOM 787 O O . LYS A 1 99 ? -12.865 -8.396 8.433 1.00 90.69 99 LYS A O 1
ATOM 792 N N . SER A 1 100 ? -12.412 -10.576 8.166 1.00 91.69 100 SER A N 1
ATOM 793 C CA . SER A 1 100 ? -13.689 -11.039 8.713 1.00 91.69 100 SER A CA 1
ATOM 794 C C . SER A 1 100 ? -13.825 -10.721 10.208 1.00 91.69 100 SER A C 1
ATOM 796 O O . SER A 1 100 ? -14.874 -10.242 10.637 1.00 91.69 100 SER A O 1
ATOM 798 N N . GLU A 1 101 ? -12.770 -10.946 11.002 1.00 91.69 101 GLU A N 1
ATOM 799 C CA . GLU A 1 101 ? -12.726 -10.585 12.428 1.00 91.69 101 GLU A CA 1
ATOM 800 C C . GLU A 1 101 ? -12.916 -9.067 12.616 1.00 91.69 101 GLU A C 1
ATOM 802 O O . GLU A 1 101 ? -13.683 -8.632 13.476 1.00 91.69 101 GLU A O 1
ATOM 807 N N . ILE A 1 102 ? -12.270 -8.259 11.769 1.00 89.38 102 ILE A N 1
ATOM 808 C CA . ILE A 1 102 ? -12.384 -6.797 11.744 1.00 89.38 102 ILE A CA 1
ATOM 809 C C . ILE A 1 102 ? -13.822 -6.365 11.451 1.00 89.38 102 ILE A C 1
ATOM 811 O O . ILE A 1 102 ? -14.395 -5.589 12.216 1.00 89.38 102 ILE A O 1
ATOM 815 N N . ALA A 1 103 ? -14.436 -6.900 10.392 1.00 89.38 103 ALA A N 1
ATOM 816 C CA . ALA A 1 103 ? -15.808 -6.576 10.014 1.00 89.38 103 ALA A CA 1
ATOM 817 C C . ALA A 1 103 ? -16.812 -6.925 11.124 1.00 89.38 103 ALA A C 1
ATOM 819 O O . ALA A 1 103 ? -17.674 -6.113 11.464 1.00 89.38 103 ALA A O 1
ATOM 820 N N . SER A 1 104 ? -16.662 -8.100 11.746 1.00 89.56 104 SER A N 1
ATOM 821 C CA . SER A 1 104 ? -17.505 -8.503 12.874 1.00 89.56 104 SER A CA 1
ATOM 822 C C . SER A 1 104 ? -17.355 -7.559 14.067 1.00 89.56 104 SER A C 1
ATOM 824 O O . SER A 1 104 ? -18.343 -7.222 14.716 1.00 89.56 104 SER A O 1
ATOM 826 N N . ASN A 1 105 ? -16.132 -7.127 14.370 1.00 87.50 105 ASN A N 1
ATOM 827 C CA . ASN A 1 105 ? -15.863 -6.266 15.515 1.00 87.50 105 ASN A CA 1
ATOM 828 C C . ASN A 1 105 ? -16.374 -4.830 15.302 1.00 87.50 105 ASN A C 1
ATOM 830 O O . ASN A 1 105 ? -16.834 -4.202 16.250 1.00 87.50 105 ASN A O 1
ATOM 834 N N . LYS A 1 106 ? -16.387 -4.329 14.056 1.00 86.31 106 LYS A N 1
ATOM 835 C CA . LYS A 1 106 ? -17.051 -3.053 13.726 1.00 86.31 106 LYS A CA 1
ATOM 836 C C . LYS A 1 106 ? -18.525 -3.076 14.075 1.00 86.31 106 LYS A C 1
ATOM 838 O O . LYS A 1 106 ? -19.000 -2.146 14.706 1.00 86.31 106 LYS A O 1
ATOM 843 N N . LYS A 1 107 ? -19.227 -4.148 13.701 1.00 88.75 107 LYS A N 1
ATOM 844 C CA . LYS A 1 107 ? -20.651 -4.284 14.013 1.00 88.75 107 LYS A CA 1
ATOM 845 C C . LYS A 1 107 ? -20.887 -4.243 15.524 1.00 88.75 107 LYS A C 1
ATOM 847 O O . LYS A 1 107 ? -21.710 -3.473 15.988 1.00 88.75 107 LYS A O 1
ATOM 852 N N . VAL A 1 108 ? -20.086 -4.990 16.286 1.00 85.81 108 VAL A N 1
ATOM 853 C CA . VAL A 1 108 ? -20.151 -4.980 17.758 1.00 85.81 108 VAL A CA 1
ATOM 854 C C . VAL A 1 108 ? -19.896 -3.581 18.326 1.00 85.81 108 VAL A C 1
ATOM 856 O O . VAL A 1 108 ? -20.562 -3.172 19.269 1.00 85.81 108 VAL A O 1
ATOM 859 N N . PHE A 1 109 ? -18.946 -2.831 17.768 1.00 83.62 109 PHE A N 1
ATOM 860 C CA . PHE A 1 109 ? -18.716 -1.448 18.178 1.00 83.62 109 PHE A CA 1
ATOM 861 C C . PHE A 1 109 ? -19.877 -0.515 17.850 1.00 83.62 109 PHE A C 1
ATOM 863 O O . PHE A 1 109 ? -20.196 0.346 18.665 1.00 83.62 109 PHE A O 1
ATOM 870 N N . ASP A 1 110 ? -20.474 -0.665 16.672 1.00 88.56 110 ASP A N 1
ATOM 871 C CA . ASP A 1 110 ? -21.612 0.141 16.237 1.00 88.56 110 ASP A CA 1
ATOM 872 C C . ASP A 1 110 ? -22.809 -0.086 17.167 1.00 88.56 110 ASP A C 1
ATOM 874 O O . ASP A 1 110 ? -23.406 0.885 17.636 1.00 88.56 110 ASP A O 1
ATOM 878 N N . ASP A 1 111 ? -23.075 -1.349 17.508 1.00 90.44 111 ASP A N 1
ATOM 879 C CA . ASP A 1 111 ? -24.117 -1.746 18.454 1.00 90.44 111 ASP A CA 1
ATOM 880 C C . ASP A 1 111 ? -23.838 -1.146 19.848 1.00 90.44 111 ASP A C 1
ATOM 882 O O . ASP A 1 111 ? -24.687 -0.457 20.408 1.00 90.44 111 ASP A O 1
ATOM 886 N N . LEU A 1 112 ? -22.610 -1.279 20.371 1.00 87.94 112 LEU A N 1
ATOM 887 C CA . LEU A 1 112 ? -22.238 -0.734 21.686 1.00 87.94 112 LEU A CA 1
ATOM 888 C C . LEU A 1 112 ? -22.318 0.794 21.766 1.00 87.94 112 LEU A C 1
ATOM 890 O O . LEU A 1 112 ? -22.711 1.333 22.800 1.00 87.94 112 LEU A O 1
ATOM 894 N N . ILE A 1 113 ? -21.929 1.508 20.705 1.00 88.19 113 ILE A N 1
ATOM 895 C CA . ILE A 1 113 ? -22.064 2.969 20.652 1.00 88.19 113 ILE A CA 1
ATOM 896 C C . ILE A 1 113 ? -23.549 3.343 20.663 1.00 88.19 113 ILE A C 1
ATOM 898 O O . ILE A 1 113 ? -23.938 4.239 21.410 1.00 88.19 113 ILE A O 1
ATOM 902 N N . SER A 1 114 ? -24.379 2.641 19.887 1.00 92.31 114 SER A N 1
ATOM 903 C CA . SER A 1 114 ? -25.820 2.898 19.825 1.00 92.31 114 SER A CA 1
ATOM 904 C C . SER A 1 114 ? -26.523 2.623 21.159 1.00 92.31 114 SER A C 1
ATOM 906 O O . SER A 1 114 ? -27.328 3.441 21.620 1.00 92.31 114 SER A O 1
ATOM 908 N N . ASP A 1 115 ? -26.176 1.520 21.821 1.00 91.19 115 ASP A N 1
ATOM 909 C CA . ASP A 1 115 ? -26.702 1.154 23.135 1.00 91.19 115 ASP A CA 1
ATOM 910 C C . ASP A 1 115 ? -26.280 2.164 24.207 1.00 91.19 115 ASP A C 1
ATOM 912 O O . ASP A 1 115 ? -27.096 2.590 25.032 1.00 91.19 115 ASP A O 1
ATOM 916 N N . PHE A 1 116 ? -25.023 2.617 24.159 1.00 91.00 116 PHE A N 1
ATOM 917 C CA . PHE A 1 116 ? -24.510 3.644 25.059 1.00 91.00 116 PHE A CA 1
ATOM 918 C C . PHE A 1 116 ? -25.231 4.984 24.867 1.00 91.00 116 PHE A C 1
ATOM 920 O O . PHE A 1 116 ? -25.650 5.608 25.842 1.00 91.00 116 PHE A O 1
ATOM 927 N N . GLU A 1 117 ? -25.407 5.432 23.621 1.00 91.94 117 GLU A N 1
ATOM 928 C CA . GLU A 1 117 ? -26.140 6.660 23.296 1.00 91.94 117 GLU A CA 1
ATOM 929 C C . GLU A 1 117 ? -27.589 6.595 23.783 1.00 91.94 117 GLU A C 1
ATOM 931 O O . GLU A 1 117 ? -28.090 7.547 24.390 1.00 91.94 117 GLU A O 1
ATOM 936 N N . SER A 1 118 ? -28.244 5.45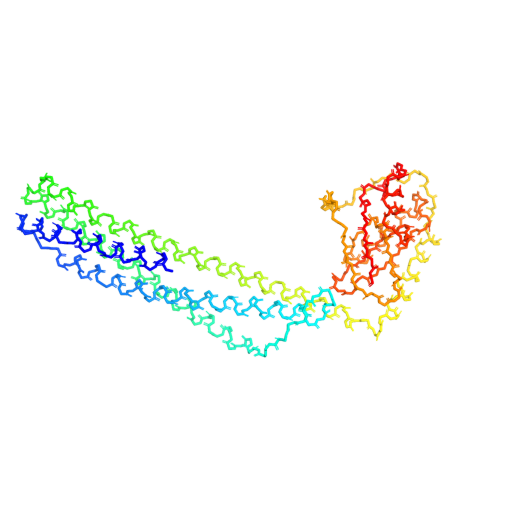3 23.576 1.00 92.94 118 SER A N 1
ATOM 937 C CA . SER A 1 118 ? -29.618 5.212 24.015 1.00 92.94 118 SER A CA 1
ATOM 938 C C . SER A 1 118 ? -29.733 5.251 25.539 1.00 92.94 118 SER A C 1
ATOM 940 O O . SER A 1 118 ? -30.588 5.956 26.080 1.00 92.94 118 SER A O 1
ATOM 942 N N . ALA A 1 119 ? -28.829 4.572 26.250 1.00 90.88 119 ALA A N 1
ATOM 943 C CA . ALA A 1 119 ? -28.782 4.598 27.708 1.00 90.88 119 ALA A CA 1
ATOM 944 C C . ALA A 1 119 ? -28.487 6.007 28.249 1.00 90.88 119 ALA A C 1
ATOM 946 O O . ALA A 1 119 ? -29.113 6.449 29.216 1.00 90.88 119 ALA A O 1
ATOM 947 N N . ASN A 1 120 ? -27.588 6.752 27.599 1.00 90.94 120 ASN A N 1
ATOM 948 C CA . ASN A 1 120 ? -27.264 8.118 27.994 1.00 90.94 120 ASN A CA 1
ATOM 949 C C . ASN A 1 120 ? -28.452 9.066 27.765 1.00 90.94 120 ASN A C 1
ATOM 951 O O . ASN A 1 120 ? -28.730 9.918 28.608 1.00 90.94 120 ASN A O 1
ATOM 955 N N . LYS A 1 121 ? -29.211 8.888 26.677 1.00 90.31 121 LYS A N 1
ATOM 956 C CA . LYS A 1 121 ? -30.446 9.644 26.428 1.00 90.31 121 LYS A CA 1
ATOM 957 C C . LYS A 1 121 ? -31.490 9.395 27.518 1.00 90.31 121 LYS A C 1
ATOM 959 O O . LYS A 1 121 ? -32.036 10.357 28.056 1.00 90.31 121 LYS A O 1
ATOM 964 N N . VAL A 1 122 ? -31.722 8.134 27.890 1.00 89.38 122 VAL A N 1
ATOM 965 C CA . VAL A 1 122 ? -32.654 7.775 28.975 1.00 89.38 122 VAL A CA 1
ATOM 966 C C . VAL A 1 122 ? -32.226 8.416 30.297 1.00 89.38 122 VAL A C 1
ATOM 968 O O . VAL A 1 122 ? -33.054 9.014 30.986 1.00 89.38 122 VAL A O 1
ATOM 971 N N . ARG A 1 123 ? -30.929 8.373 30.627 1.00 88.88 123 ARG A N 1
ATOM 972 C CA . ARG A 1 123 ? -30.372 9.042 31.813 1.00 88.88 123 ARG A CA 1
ATOM 973 C C . ARG A 1 123 ? -30.651 10.548 31.799 1.00 88.88 123 ARG A C 1
ATOM 975 O O . ARG A 1 123 ? -31.111 11.096 32.798 1.00 88.88 123 ARG A O 1
ATOM 982 N N . LEU A 1 124 ? -30.415 11.223 30.672 1.00 87.81 124 LEU A N 1
ATOM 983 C CA . LEU A 1 124 ? -30.677 12.660 30.526 1.00 87.81 124 LEU A CA 1
ATOM 984 C C . LEU A 1 124 ? -32.162 13.006 30.719 1.00 87.81 124 LEU A C 1
ATOM 986 O O . LEU A 1 124 ? -32.481 14.029 31.325 1.00 87.81 124 LEU A O 1
ATOM 990 N N . GLU A 1 125 ? -33.078 12.171 30.228 1.00 87.06 125 GLU A N 1
ATOM 991 C CA . GLU A 1 125 ? -34.520 12.347 30.440 1.00 87.06 125 GLU A CA 1
ATOM 992 C C . GLU A 1 125 ? -34.916 12.162 31.912 1.00 87.06 125 GLU A C 1
ATOM 994 O O . GLU A 1 125 ? -35.730 12.930 32.429 1.00 87.06 125 GLU A O 1
ATOM 999 N N . GLN A 1 126 ? -34.322 11.187 32.606 1.00 85.88 126 GLN A N 1
ATOM 1000 C CA . GLN A 1 126 ? -34.550 10.957 34.037 1.00 85.88 126 GLN A CA 1
ATOM 1001 C C . GLN A 1 126 ? -34.046 12.123 34.894 1.00 85.88 126 GLN A C 1
ATOM 1003 O O . GLN A 1 126 ? -34.777 12.592 35.764 1.00 85.88 126 GLN A O 1
ATOM 1008 N N . LEU A 1 127 ? -32.848 12.649 34.612 1.00 84.81 127 LEU A N 1
ATOM 1009 C CA . LEU A 1 127 ? -32.312 13.822 35.313 1.00 84.81 127 LEU A CA 1
ATOM 1010 C C . LEU A 1 127 ? -33.234 15.037 35.181 1.00 84.81 127 LEU A C 1
ATOM 1012 O O . LEU A 1 127 ? -33.535 15.695 36.176 1.00 84.81 127 LEU A O 1
ATOM 1016 N N . LYS A 1 128 ? -33.750 15.289 33.969 1.00 85.12 128 LYS A N 1
ATOM 1017 C CA . LYS A 1 128 ? -34.716 16.368 33.719 1.00 85.12 128 LYS A CA 1
ATOM 1018 C C . LYS A 1 128 ? -36.008 16.181 34.513 1.00 85.12 128 LYS A C 1
ATOM 1020 O O . LYS A 1 128 ? -36.484 17.139 35.113 1.00 85.12 128 LYS A O 1
ATOM 1025 N N . LYS A 1 129 ? -36.566 14.963 34.539 1.00 84.62 129 LYS A N 1
ATOM 1026 C CA . LYS A 1 129 ? -37.781 14.647 35.317 1.00 84.62 129 LYS A CA 1
ATOM 1027 C C . LYS A 1 129 ? -37.582 14.862 36.817 1.00 84.62 129 LYS A C 1
ATOM 1029 O O . LYS A 1 129 ? -38.498 15.325 37.484 1.00 84.62 129 LYS A O 1
ATOM 1034 N N . ASN A 1 130 ? -36.387 14.567 37.318 1.00 81.75 130 ASN A N 1
ATOM 1035 C CA . ASN A 1 130 ? -36.042 14.710 38.729 1.00 81.75 130 ASN A CA 1
ATOM 1036 C C . ASN A 1 130 ? -35.612 16.141 39.106 1.00 81.75 130 ASN A C 1
ATOM 1038 O O . ASN A 1 130 ? -35.229 16.371 40.249 1.00 81.75 130 ASN A O 1
ATOM 1042 N N . GLY A 1 131 ? -35.655 17.100 38.171 1.00 78.25 131 GLY A N 1
ATOM 1043 C CA . GLY A 1 131 ? -35.278 18.495 38.424 1.00 78.25 131 GLY A CA 1
ATOM 1044 C C . GLY A 1 131 ? -33.778 18.711 38.657 1.00 78.25 131 GLY A C 1
ATOM 1045 O O . GLY A 1 131 ? -33.387 19.735 39.209 1.00 78.25 131 GLY A O 1
ATOM 1046 N N . VAL A 1 132 ? -32.932 17.762 38.249 1.00 76.12 132 VAL A N 1
ATOM 1047 C CA . VAL A 1 132 ? -31.483 17.814 38.463 1.00 76.12 132 VAL A CA 1
ATOM 1048 C C . VAL A 1 132 ? -30.829 18.577 37.307 1.00 76.12 132 VAL A C 1
ATOM 1050 O O . VAL A 1 132 ? -30.703 18.053 36.197 1.00 76.12 132 VAL A O 1
ATOM 1053 N N . SER A 1 133 ? -30.439 19.834 37.545 1.00 72.00 133 SER A N 1
ATOM 1054 C CA . SER A 1 133 ? -29.848 20.718 36.521 1.00 72.00 133 SER A CA 1
ATOM 1055 C C . SER A 1 133 ? -28.706 21.608 37.029 1.00 72.00 133 SER A C 1
ATOM 1057 O O . SER A 1 133 ? -28.450 22.671 36.457 1.00 72.00 133 SER A O 1
ATOM 1059 N N . ASP A 1 134 ? -28.062 21.221 38.125 1.00 78.12 134 ASP A N 1
ATOM 1060 C CA . ASP A 1 134 ? -26.945 21.961 38.704 1.00 78.12 134 ASP A CA 1
ATOM 1061 C C . ASP A 1 134 ? -25.637 21.777 37.908 1.00 78.12 134 ASP A C 1
ATOM 1063 O O . ASP A 1 134 ? -25.575 21.099 36.876 1.00 78.12 134 ASP A O 1
ATOM 1067 N N . GLU A 1 135 ? -24.583 22.457 38.353 1.00 81.44 135 GLU A N 1
ATOM 1068 C CA . GLU A 1 135 ? -23.273 22.421 37.698 1.00 81.44 135 GLU A CA 1
ATOM 1069 C C . GLU A 1 135 ? -22.654 21.010 37.717 1.00 81.44 135 GLU A C 1
ATOM 1071 O O . GLU A 1 135 ? -22.047 20.585 36.732 1.00 81.44 135 GLU A O 1
ATOM 1076 N N . ASP A 1 136 ? -22.898 20.244 38.784 1.00 79.62 136 ASP A N 1
ATOM 1077 C CA . ASP A 1 136 ? -22.464 18.852 38.923 1.00 79.62 136 ASP A CA 1
ATOM 1078 C C . ASP A 1 136 ? -23.133 17.958 37.856 1.00 79.62 136 ASP A C 1
ATOM 1080 O O . ASP A 1 136 ? -22.467 17.148 37.200 1.00 79.62 136 ASP A O 1
ATOM 1084 N N . ALA A 1 137 ? -24.424 18.161 37.575 1.00 80.25 137 ALA A N 1
ATOM 1085 C CA . ALA A 1 137 ? -25.132 17.458 36.507 1.00 80.25 137 ALA A CA 1
ATOM 1086 C C . ALA A 1 137 ? -24.593 17.794 35.106 1.00 80.25 137 ALA A C 1
ATOM 1088 O O . ALA A 1 137 ? -24.521 16.914 34.241 1.00 80.25 137 ALA A O 1
ATOM 1089 N N . LYS A 1 138 ? -24.183 19.046 34.857 1.00 84.75 138 LYS A N 1
ATOM 1090 C CA . LYS A 1 138 ? -23.550 19.434 33.582 1.00 84.75 138 LYS A CA 1
ATOM 1091 C C . LYS A 1 138 ? -22.208 18.740 33.386 1.00 84.75 138 LYS A C 1
ATOM 1093 O O . LYS A 1 138 ? -21.979 18.200 32.305 1.00 84.75 138 LYS A O 1
ATOM 1098 N N . LEU A 1 139 ? -21.362 18.716 34.417 1.00 84.31 139 LEU A N 1
ATOM 1099 C CA . LEU A 1 139 ? -20.063 18.039 34.383 1.00 84.31 139 LEU A CA 1
ATOM 1100 C C . LEU A 1 139 ? -20.226 16.539 34.099 1.00 84.31 139 LEU A C 1
ATOM 1102 O O . LEU A 1 139 ? -19.545 15.992 33.230 1.00 84.31 139 LEU A O 1
ATOM 1106 N N . LEU A 1 140 ? -21.193 15.891 34.755 1.00 85.50 140 LEU A N 1
ATOM 1107 C CA . LEU A 1 140 ? -21.528 14.485 34.514 1.00 85.50 140 LEU A CA 1
ATOM 1108 C C . LEU A 1 140 ? -21.988 14.234 33.066 1.00 85.50 140 LEU A C 1
ATOM 1110 O O . LEU A 1 140 ? -21.610 13.243 32.441 1.00 85.50 140 LEU A O 1
ATOM 1114 N N . ASN A 1 141 ? -22.792 15.143 32.508 1.00 86.50 141 ASN A N 1
ATOM 1115 C CA . ASN A 1 141 ? -23.262 15.047 31.126 1.00 86.50 141 ASN A CA 1
ATOM 1116 C C . ASN A 1 141 ? -22.128 15.218 30.113 1.00 86.50 141 ASN A C 1
ATOM 1118 O O . ASN A 1 141 ? -22.049 14.448 29.157 1.00 86.50 141 ASN A O 1
ATOM 1122 N N . GLN A 1 142 ? -21.256 16.203 30.328 1.00 86.88 142 GLN A N 1
ATOM 1123 C CA . GLN A 1 142 ? -20.087 16.443 29.484 1.00 86.88 142 GLN A CA 1
ATOM 1124 C C . GLN A 1 142 ? -19.151 15.237 29.474 1.00 86.88 142 GLN A C 1
ATOM 1126 O O . GLN A 1 142 ? -18.667 14.854 28.414 1.00 86.88 142 GLN A O 1
ATOM 1131 N N . TYR A 1 143 ? -18.956 14.600 30.628 1.00 87.62 143 TYR A N 1
ATOM 1132 C CA . TYR A 1 143 ? -18.136 13.402 30.739 1.00 87.62 143 TYR A CA 1
ATOM 1133 C C . TYR A 1 143 ? -18.664 12.237 29.890 1.00 87.62 143 TYR A C 1
ATOM 1135 O O . TYR A 1 143 ? -17.937 11.665 29.083 1.00 87.62 143 TYR A O 1
ATOM 1143 N N . TYR A 1 144 ? -19.945 11.884 30.013 1.00 88.44 144 TYR A N 1
ATOM 1144 C CA . TYR A 1 144 ? -20.483 10.790 29.200 1.00 88.44 144 TYR A CA 1
ATOM 1145 C C . TYR A 1 144 ? -20.583 11.145 27.713 1.00 88.44 144 TYR A C 1
ATOM 1147 O O . TYR A 1 144 ? -20.478 10.255 26.869 1.00 88.44 144 TYR A O 1
ATOM 1155 N N . GLN A 1 145 ? -20.729 12.430 27.380 1.00 88.06 145 GLN A N 1
ATOM 1156 C CA . GLN A 1 145 ? -20.622 12.891 26.000 1.00 88.06 145 GLN A CA 1
ATOM 1157 C C . GLN A 1 145 ? -19.200 12.711 25.455 1.00 88.06 145 GLN A C 1
ATOM 1159 O O . GLN A 1 145 ? -19.046 12.173 24.361 1.00 88.06 145 GLN A O 1
ATOM 1164 N N . SER A 1 146 ? -18.166 13.066 26.225 1.00 86.81 146 SER A N 1
ATOM 1165 C CA . SER A 1 146 ? -16.778 12.878 25.790 1.00 86.81 146 SER A CA 1
ATOM 1166 C C . SER A 1 146 ? -16.447 11.401 25.582 1.00 86.81 146 SER A C 1
ATOM 1168 O O . SER A 1 146 ? -15.755 11.060 24.630 1.00 86.81 146 SER A O 1
ATOM 1170 N N . VAL A 1 147 ? -17.003 10.506 26.411 1.00 85.69 147 VAL A N 1
ATOM 1171 C CA . VAL A 1 147 ? -16.889 9.055 26.196 1.00 85.69 147 VAL A CA 1
ATOM 1172 C C . VAL A 1 147 ? -17.479 8.655 24.838 1.00 85.69 147 VAL A C 1
ATOM 1174 O O . VAL A 1 147 ? -16.829 7.926 24.098 1.00 85.69 147 VAL A O 1
ATOM 1177 N N . ILE A 1 148 ? -18.670 9.137 24.463 1.00 86.75 148 ILE A N 1
ATOM 1178 C CA . ILE A 1 148 ? -19.270 8.849 23.142 1.00 86.75 148 ILE A CA 1
ATOM 1179 C C . ILE A 1 148 ? -18.378 9.362 22.009 1.00 86.75 148 ILE A C 1
ATOM 1181 O O . ILE A 1 148 ? -18.148 8.651 21.026 1.00 86.75 148 ILE A O 1
ATOM 1185 N N . ASP A 1 149 ? -17.878 10.587 22.143 1.00 88.25 149 ASP A N 1
ATOM 1186 C CA . ASP A 1 149 ? -17.066 11.234 21.118 1.00 88.25 149 ASP A CA 1
ATOM 1187 C C . ASP A 1 149 ? -15.738 10.490 20.912 1.00 88.25 149 ASP A C 1
ATOM 1189 O O . ASP A 1 149 ? -15.365 10.192 19.774 1.00 88.25 149 ASP A O 1
ATOM 1193 N N . ASP A 1 150 ? -15.073 10.080 21.995 1.00 84.38 150 ASP A N 1
ATOM 1194 C CA . ASP A 1 150 ? -13.857 9.262 21.947 1.00 84.38 150 ASP A CA 1
ATOM 1195 C C . ASP A 1 150 ? -14.089 7.926 21.232 1.00 84.38 150 ASP A C 1
ATOM 1197 O O . ASP A 1 150 ? -13.252 7.475 20.443 1.00 84.38 150 ASP A O 1
ATOM 1201 N N . LEU A 1 151 ? -15.246 7.298 21.446 1.00 83.50 151 LEU A N 1
ATOM 1202 C CA . LEU A 1 151 ? -15.591 6.037 20.792 1.00 83.50 151 LEU A CA 1
ATOM 1203 C C . LEU A 1 151 ? -15.862 6.202 19.305 1.00 83.50 151 LEU A C 1
ATOM 1205 O O . LEU A 1 151 ? -15.368 5.405 18.501 1.00 83.50 151 LEU A O 1
ATOM 1209 N N . LYS A 1 152 ? -16.577 7.259 18.917 1.00 88.19 152 LYS A N 1
ATOM 1210 C CA . LYS A 1 152 ? -16.772 7.607 17.506 1.00 88.19 152 LYS A CA 1
ATOM 1211 C C . LYS A 1 152 ? -15.441 7.901 16.826 1.00 88.19 152 LYS A C 1
ATOM 1213 O O . LYS A 1 152 ? -15.193 7.386 15.735 1.00 88.19 152 LYS A O 1
ATOM 1218 N N . ASN A 1 153 ? -14.559 8.649 17.485 1.00 87.25 153 ASN A N 1
ATOM 1219 C CA . ASN A 1 153 ? -13.218 8.935 16.985 1.00 87.25 153 ASN A CA 1
ATOM 1220 C C . ASN A 1 153 ? -12.402 7.650 16.809 1.00 87.25 153 ASN A C 1
ATOM 1222 O O . ASN A 1 153 ? -11.806 7.435 15.751 1.00 87.25 153 ASN A O 1
ATOM 1226 N N . LYS A 1 154 ? -12.424 6.746 17.794 1.00 83.12 154 LYS A N 1
ATOM 1227 C CA . LYS A 1 154 ? -11.710 5.467 17.705 1.00 83.12 154 LYS A CA 1
ATOM 1228 C C . LYS A 1 154 ? -12.261 4.564 16.598 1.00 83.12 154 LYS A C 1
ATOM 1230 O O . LYS A 1 154 ? -11.482 3.957 15.862 1.00 83.12 154 LYS A O 1
ATOM 1235 N N . ARG A 1 155 ? -13.584 4.519 16.418 1.00 85.69 155 ARG A N 1
ATOM 1236 C CA . ARG A 1 155 ? -14.234 3.826 15.294 1.00 85.69 155 ARG A CA 1
ATOM 1237 C C . ARG A 1 155 ? -13.761 4.383 13.950 1.00 85.69 155 ARG A C 1
ATOM 1239 O O . ARG A 1 155 ? -13.413 3.614 13.057 1.00 85.69 155 ARG A O 1
ATOM 1246 N N . GLN A 1 156 ? -13.707 5.707 13.807 1.00 88.69 156 GLN A N 1
ATOM 1247 C CA . GLN A 1 156 ? -13.219 6.338 12.581 1.00 88.69 156 GLN A CA 1
ATOM 1248 C C . GLN A 1 156 ? -11.753 5.996 12.314 1.00 88.69 156 GLN A C 1
ATOM 1250 O O . GLN A 1 156 ? -11.424 5.577 11.207 1.00 88.69 156 GLN A O 1
ATOM 1255 N N . GLN A 1 157 ? -10.884 6.076 13.325 1.00 85.50 157 GLN A N 1
ATOM 1256 C CA . GLN A 1 157 ? -9.485 5.653 13.193 1.00 85.50 157 GLN A CA 1
ATOM 1257 C C . GLN A 1 157 ? -9.381 4.201 12.712 1.00 85.50 157 GLN A C 1
ATOM 1259 O O . GLN A 1 157 ? -8.618 3.910 11.795 1.00 85.50 157 GLN A O 1
ATOM 1264 N N . TYR A 1 158 ? -10.186 3.300 13.276 1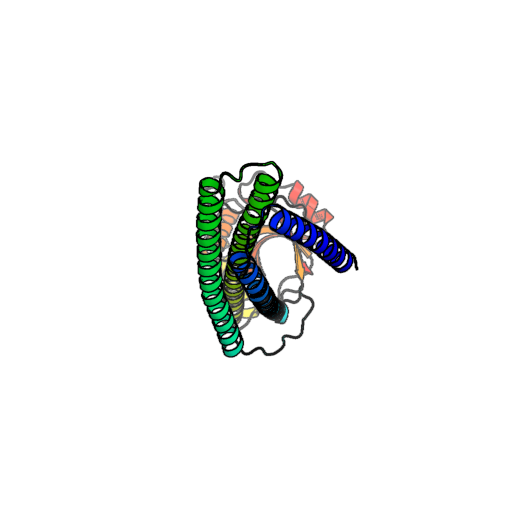.00 84.69 158 TYR A N 1
ATOM 1265 C CA . TYR A 1 158 ? -10.221 1.891 12.889 1.00 84.69 158 TYR A CA 1
ATOM 1266 C C . TYR A 1 158 ? -10.598 1.682 11.413 1.00 84.69 158 TYR A C 1
ATOM 1268 O O . TYR A 1 158 ? -9.940 0.920 10.705 1.00 84.69 158 TYR A O 1
ATOM 1276 N N . ILE A 1 159 ? -11.616 2.401 10.927 1.00 87.50 159 ILE A N 1
ATOM 1277 C CA . ILE A 1 159 ? -12.024 2.389 9.513 1.00 87.50 159 ILE A CA 1
ATOM 1278 C C . ILE A 1 159 ? -10.894 2.912 8.614 1.00 87.50 159 ILE A C 1
ATOM 1280 O O . ILE A 1 159 ? -10.606 2.315 7.578 1.00 87.50 159 ILE A O 1
ATOM 1284 N N . GLN A 1 160 ? -10.223 3.994 9.017 1.00 89.56 160 GLN A N 1
ATOM 1285 C CA . GLN A 1 160 ? -9.105 4.553 8.252 1.00 89.56 160 GLN A CA 1
ATOM 1286 C C . GLN A 1 160 ? -7.917 3.587 8.179 1.00 89.56 160 GLN A C 1
ATOM 1288 O O . GLN A 1 160 ? -7.344 3.406 7.106 1.00 89.56 160 GLN A O 1
ATOM 1293 N N . PHE A 1 161 ? -7.564 2.923 9.285 1.00 85.81 161 PHE A N 1
ATOM 1294 C CA . PHE A 1 161 ? -6.485 1.930 9.301 1.00 85.81 161 PHE A CA 1
ATOM 1295 C C . PHE A 1 161 ? -6.759 0.757 8.360 1.00 85.81 161 PHE A C 1
ATOM 1297 O O . PHE A 1 161 ? -5.865 0.352 7.616 1.00 85.81 161 PHE A O 1
ATOM 1304 N N . GLU A 1 162 ? -7.984 0.231 8.360 1.00 87.69 162 GLU A N 1
ATOM 1305 C CA . GLU A 1 162 ? -8.379 -0.833 7.435 1.00 87.69 162 GLU A CA 1
ATOM 1306 C C . GLU A 1 162 ? -8.284 -0.365 5.976 1.00 87.69 162 GLU A C 1
ATOM 1308 O O . GLU A 1 162 ? -7.671 -1.050 5.159 1.00 87.69 162 GLU A O 1
ATOM 1313 N N . LYS A 1 163 ? -8.799 0.830 5.658 1.00 92.12 163 LYS A N 1
ATOM 1314 C CA . LYS A 1 163 ? -8.704 1.395 4.305 1.00 92.12 163 LYS A CA 1
ATOM 1315 C C . LYS A 1 163 ? -7.249 1.535 3.846 1.00 92.12 163 LYS A C 1
ATOM 1317 O O . LYS A 1 163 ? -6.914 1.135 2.735 1.00 92.12 163 LYS A O 1
ATOM 1322 N N . ILE A 1 164 ? -6.374 2.065 4.702 1.00 90.38 164 ILE A N 1
ATOM 1323 C CA . ILE A 1 164 ? -4.940 2.204 4.405 1.00 90.38 164 ILE A CA 1
ATOM 1324 C C . ILE A 1 164 ? -4.299 0.833 4.158 1.00 90.38 164 ILE A C 1
ATOM 1326 O O . ILE A 1 164 ? -3.490 0.690 3.240 1.00 90.38 164 ILE A O 1
ATOM 1330 N N . ALA A 1 165 ? -4.640 -0.179 4.958 1.00 90.12 165 ALA A N 1
ATOM 1331 C CA . ALA A 1 165 ? -4.132 -1.534 4.770 1.00 90.12 165 ALA A CA 1
ATOM 1332 C C . ALA A 1 165 ? -4.606 -2.143 3.441 1.00 90.12 165 ALA A C 1
ATOM 1334 O O . ALA A 1 165 ? -3.799 -2.732 2.721 1.00 90.12 165 ALA A O 1
ATOM 1335 N N . ASP A 1 166 ? -5.874 -1.952 3.078 1.00 90.94 166 ASP A N 1
ATOM 1336 C CA . ASP A 1 166 ? -6.431 -2.404 1.804 1.00 90.94 166 ASP A CA 1
ATOM 1337 C C . ASP A 1 166 ? -5.757 -1.741 0.604 1.00 90.94 166 ASP A C 1
ATOM 1339 O O . ASP A 1 166 ? -5.372 -2.429 -0.345 1.00 90.94 166 ASP A O 1
ATOM 1343 N N . ASP A 1 167 ? -5.564 -0.425 0.661 1.00 93.88 167 ASP A N 1
ATOM 1344 C CA . ASP A 1 167 ? -4.888 0.333 -0.390 1.00 93.88 167 ASP A CA 1
ATOM 1345 C C . ASP A 1 167 ? -3.424 -0.130 -0.539 1.00 93.88 167 ASP A C 1
ATOM 1347 O O . ASP A 1 167 ? -2.947 -0.354 -1.655 1.00 93.88 167 ASP A O 1
ATOM 1351 N N . ARG A 1 168 ? -2.727 -0.399 0.577 1.00 94.00 168 ARG A N 1
ATOM 1352 C CA . ARG A 1 168 ? -1.374 -0.985 0.562 1.00 94.00 168 ARG A CA 1
ATOM 1353 C C . ARG A 1 168 ? -1.347 -2.381 -0.054 1.00 94.00 168 ARG A C 1
ATOM 1355 O O . ARG A 1 168 ? -0.471 -2.661 -0.865 1.00 94.00 168 ARG A O 1
ATOM 1362 N N . ILE A 1 169 ? -2.291 -3.255 0.293 1.00 92.19 169 ILE A N 1
ATOM 1363 C CA . ILE A 1 169 ? -2.361 -4.619 -0.257 1.00 92.19 169 ILE A CA 1
ATOM 1364 C C . ILE A 1 169 ? -2.630 -4.586 -1.764 1.00 92.19 169 ILE A C 1
ATOM 1366 O O . ILE A 1 169 ? -1.994 -5.330 -2.511 1.00 92.19 169 ILE A O 1
ATOM 1370 N N . LYS A 1 170 ? -3.538 -3.716 -2.223 1.00 93.94 170 LYS A N 1
ATOM 1371 C CA . LYS A 1 170 ? -3.796 -3.511 -3.656 1.00 93.94 170 LYS A CA 1
ATOM 1372 C C . LYS A 1 170 ? -2.527 -3.084 -4.383 1.00 93.94 170 LYS A C 1
ATOM 1374 O O . LYS A 1 170 ? -2.191 -3.693 -5.395 1.00 93.94 170 LYS A O 1
ATOM 1379 N N . LYS A 1 171 ? -1.800 -2.105 -3.834 1.00 94.62 171 LYS A N 1
ATOM 1380 C CA . LYS A 1 171 ? -0.522 -1.651 -4.390 1.00 94.62 171 LYS A CA 1
ATOM 1381 C C . LYS A 1 171 ? 0.506 -2.784 -4.451 1.00 94.62 171 LYS A C 1
ATOM 1383 O O . LYS A 1 171 ? 1.068 -3.020 -5.508 1.00 94.62 171 LYS A O 1
ATOM 1388 N N . ILE A 1 172 ? 0.684 -3.539 -3.364 1.00 91.44 172 ILE A N 1
ATOM 1389 C CA . ILE A 1 172 ? 1.614 -4.681 -3.321 1.00 91.44 172 ILE A CA 1
ATOM 1390 C C . ILE A 1 172 ? 1.289 -5.707 -4.414 1.00 91.44 172 ILE A C 1
ATOM 1392 O O . ILE A 1 172 ? 2.192 -6.217 -5.072 1.00 91.44 172 ILE A O 1
ATOM 1396 N N . ASN A 1 173 ? 0.008 -6.022 -4.623 1.00 90.56 173 ASN A N 1
ATOM 1397 C CA . ASN A 1 173 ? -0.398 -6.972 -5.659 1.00 90.56 173 ASN A CA 1
ATOM 1398 C C . ASN A 1 173 ? -0.151 -6.425 -7.075 1.00 90.56 173 ASN A C 1
ATOM 1400 O O . ASN A 1 173 ? 0.294 -7.183 -7.933 1.00 90.56 173 ASN A O 1
ATOM 1404 N N . ALA A 1 174 ? -0.413 -5.136 -7.310 1.00 91.88 174 ALA A N 1
ATOM 1405 C CA . ALA A 1 174 ? -0.141 -4.488 -8.592 1.00 91.88 174 ALA A CA 1
ATOM 1406 C C . ALA A 1 174 ? 1.364 -4.474 -8.908 1.00 91.88 174 ALA A C 1
ATOM 1408 O O . ALA A 1 174 ? 1.764 -4.927 -9.978 1.00 91.88 174 ALA A O 1
ATOM 1409 N N . ASP A 1 175 ? 2.193 -4.061 -7.946 1.00 90.56 175 ASP A N 1
ATOM 1410 C CA . ASP A 1 175 ? 3.655 -4.038 -8.073 1.00 90.56 175 ASP A CA 1
ATOM 1411 C C . ASP A 1 175 ? 4.211 -5.459 -8.322 1.00 90.56 175 ASP A C 1
ATOM 1413 O O . ASP A 1 175 ? 5.116 -5.660 -9.134 1.00 90.56 175 ASP A O 1
ATOM 1417 N N . LYS A 1 176 ? 3.636 -6.478 -7.663 1.00 89.69 176 LYS A N 1
ATOM 1418 C CA . LYS A 1 176 ? 4.020 -7.884 -7.862 1.00 89.69 176 LYS A CA 1
ATOM 1419 C C . LYS A 1 176 ? 3.674 -8.393 -9.261 1.00 89.69 176 LYS A C 1
ATOM 1421 O O . LYS A 1 176 ? 4.470 -9.137 -9.835 1.00 89.69 176 LYS A O 1
ATOM 1426 N N . GLU A 1 177 ? 2.514 -8.021 -9.803 1.00 90.12 177 GLU A N 1
ATOM 1427 C CA . GLU A 1 177 ? 2.135 -8.388 -11.172 1.00 90.12 177 GLU A CA 1
ATOM 1428 C C . GLU A 1 177 ? 2.987 -7.651 -12.205 1.00 90.12 177 GLU A C 1
ATOM 1430 O O . GLU A 1 177 ? 3.417 -8.269 -13.175 1.00 90.12 177 GLU A O 1
ATOM 1435 N N . GLU A 1 178 ? 3.318 -6.375 -11.979 1.00 87.81 178 GLU A N 1
ATOM 1436 C CA . GLU A 1 178 ? 4.253 -5.652 -12.847 1.0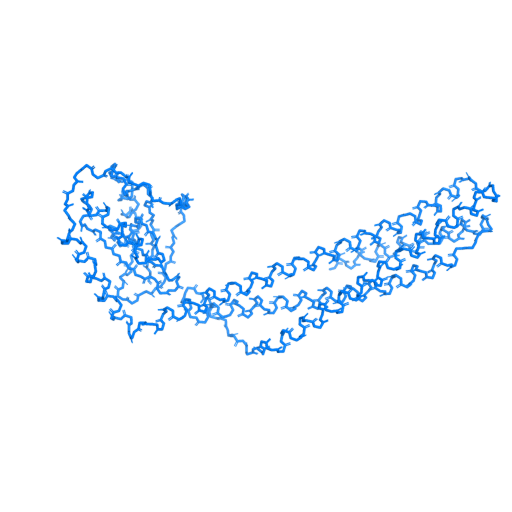0 87.81 178 GLU A CA 1
ATOM 1437 C C . GLU A 1 178 ? 5.608 -6.369 -12.906 1.00 87.81 178 GLU A C 1
ATOM 1439 O O . GLU A 1 178 ? 6.133 -6.615 -13.993 1.00 87.81 178 GLU A O 1
ATOM 1444 N N . GLU A 1 179 ? 6.158 -6.768 -11.757 1.00 87.88 179 GLU A N 1
ATOM 1445 C CA . GLU A 1 179 ? 7.415 -7.517 -11.708 1.00 87.88 179 GLU A CA 1
ATOM 1446 C C . GLU A 1 179 ? 7.288 -8.907 -12.355 1.00 87.88 179 GLU A C 1
ATOM 1448 O O . GLU A 1 179 ? 8.187 -9.353 -13.069 1.00 87.88 179 GLU A O 1
ATOM 1453 N N . ARG A 1 180 ? 6.147 -9.592 -12.193 1.00 87.12 180 ARG A N 1
ATOM 1454 C CA . ARG A 1 180 ? 5.873 -10.855 -12.899 1.00 87.12 180 ARG A CA 1
ATOM 1455 C C . ARG A 1 180 ? 5.893 -10.665 -14.417 1.00 87.12 180 ARG A C 1
ATOM 1457 O O . ARG A 1 180 ? 6.545 -11.441 -15.111 1.00 87.12 180 ARG A O 1
ATOM 1464 N N . LEU A 1 181 ? 5.232 -9.626 -14.927 1.00 83.56 181 LEU A N 1
ATOM 1465 C CA . LEU A 1 181 ? 5.222 -9.292 -16.352 1.00 83.56 181 LEU A CA 1
ATOM 1466 C C . LEU A 1 181 ? 6.621 -8.918 -16.858 1.00 83.56 181 LEU A C 1
ATOM 1468 O O . LEU A 1 181 ? 6.989 -9.327 -17.956 1.00 83.56 181 LEU A O 1
ATOM 1472 N N . LYS A 1 182 ? 7.432 -8.203 -16.064 1.00 81.62 182 LYS A N 1
ATOM 1473 C CA . LYS A 1 182 ? 8.844 -7.933 -16.396 1.00 81.62 182 LYS A CA 1
ATOM 1474 C C . LYS A 1 182 ? 9.634 -9.228 -16.544 1.00 81.62 182 LYS A C 1
ATOM 1476 O O . LYS A 1 182 ? 10.330 -9.401 -17.539 1.00 81.62 182 LYS A O 1
ATOM 1481 N N . ARG A 1 183 ? 9.494 -10.163 -15.602 1.00 80.31 183 ARG A N 1
ATOM 1482 C CA . ARG A 1 183 ? 10.164 -11.472 -15.664 1.00 80.31 183 ARG A CA 1
ATOM 1483 C C . ARG A 1 183 ? 9.721 -12.299 -16.875 1.00 80.31 183 ARG A C 1
ATOM 1485 O O . ARG A 1 183 ? 10.575 -12.903 -17.513 1.00 80.31 183 ARG A O 1
ATOM 1492 N N . ILE A 1 184 ? 8.431 -12.284 -17.225 1.00 76.62 184 ILE A N 1
ATOM 1493 C CA . ILE A 1 184 ? 7.921 -12.938 -18.444 1.00 76.62 184 ILE A CA 1
ATOM 1494 C C . ILE A 1 184 ? 8.557 -12.312 -19.689 1.00 76.62 184 ILE A C 1
ATOM 1496 O O . ILE A 1 184 ? 9.140 -13.035 -20.485 1.00 76.62 184 ILE A O 1
ATOM 1500 N N . LYS A 1 185 ? 8.558 -10.978 -19.808 1.00 73.56 185 LYS A N 1
ATOM 1501 C CA . LYS A 1 185 ? 9.209 -10.279 -20.930 1.00 73.56 185 LYS A CA 1
ATOM 1502 C C . LYS A 1 185 ? 10.707 -10.571 -21.032 1.00 73.56 185 LYS A C 1
ATOM 1504 O O . LYS A 1 185 ? 11.237 -10.639 -22.132 1.00 73.56 185 LYS A O 1
ATOM 1509 N N . ARG A 1 186 ? 11.408 -10.750 -19.905 1.00 72.50 186 ARG A N 1
ATOM 1510 C CA . ARG A 1 186 ? 12.814 -11.197 -19.915 1.00 72.50 186 ARG A CA 1
ATOM 1511 C C . ARG A 1 186 ? 12.949 -12.625 -20.458 1.00 72.50 186 ARG A C 1
ATOM 1513 O O . ARG A 1 186 ? 13.916 -12.895 -21.157 1.00 72.50 186 ARG A O 1
ATOM 1520 N N . ALA A 1 187 ? 12.002 -13.507 -20.137 1.00 69.38 187 ALA A N 1
ATOM 1521 C CA . ALA A 1 187 ? 11.999 -14.910 -20.551 1.00 69.38 187 ALA A CA 1
ATOM 1522 C C . ALA A 1 187 ? 11.505 -15.146 -21.993 1.00 69.38 187 ALA A C 1
ATOM 1524 O O . ALA A 1 187 ? 11.837 -16.174 -22.568 1.00 69.38 187 ALA A O 1
ATOM 1525 N N . GLU A 1 188 ? 10.737 -14.222 -22.582 1.00 64.69 188 GLU A N 1
ATOM 1526 C CA . GLU A 1 188 ? 10.272 -14.295 -23.982 1.00 64.69 188 GLU A CA 1
ATOM 1527 C C . GLU A 1 188 ? 11.411 -14.203 -25.013 1.00 64.69 188 GLU A C 1
ATOM 1529 O O . GLU A 1 188 ? 11.222 -14.571 -26.170 1.00 64.69 188 GLU A O 1
ATOM 1534 N N . TYR A 1 189 ? 12.595 -13.728 -24.618 1.00 62.00 189 TYR A N 1
ATOM 1535 C CA . TYR A 1 189 ? 13.766 -13.710 -25.489 1.00 62.00 189 TYR A CA 1
ATOM 1536 C C . TYR A 1 189 ? 14.596 -14.985 -25.292 1.00 62.00 189 TYR A C 1
ATOM 1538 O O . TYR A 1 189 ? 15.191 -15.171 -24.232 1.00 62.00 189 TYR A O 1
ATOM 1546 N N . ASP A 1 190 ? 14.697 -15.813 -26.341 1.00 56.75 190 ASP A N 1
ATOM 1547 C CA . ASP A 1 190 ? 15.484 -17.064 -26.366 1.00 56.75 190 ASP A CA 1
ATOM 1548 C C . ASP A 1 190 ? 16.941 -16.866 -25.901 1.00 56.75 190 ASP A C 1
ATOM 1550 O O . ASP A 1 190 ? 17.543 -17.738 -25.275 1.00 56.75 190 ASP A O 1
ATOM 1554 N N . SER A 1 191 ? 17.511 -15.690 -26.186 1.00 72.88 191 SER A N 1
ATOM 1555 C CA . SER A 1 191 ? 18.716 -15.180 -25.537 1.00 72.88 191 SER A CA 1
ATOM 1556 C C . SER A 1 191 ? 18.756 -13.651 -25.585 1.00 72.88 191 SER A C 1
ATOM 1558 O O . SER A 1 191 ? 18.256 -13.016 -26.518 1.00 72.88 191 SER A O 1
ATOM 1560 N N . GLU A 1 192 ? 19.412 -13.038 -24.599 1.00 75.19 192 GLU A N 1
ATOM 1561 C CA . GLU A 1 192 ? 19.679 -11.595 -24.589 1.00 75.19 192 GLU A CA 1
ATOM 1562 C C . GLU A 1 192 ? 20.435 -11.130 -25.846 1.00 75.19 192 GLU A C 1
ATOM 1564 O O . GLU A 1 192 ? 20.159 -10.054 -26.373 1.00 75.19 192 GLU A O 1
ATOM 1569 N N . GLN A 1 193 ? 21.326 -11.970 -26.378 1.00 79.81 193 GLN A N 1
ATOM 1570 C CA . GLN A 1 193 ? 22.047 -11.688 -27.618 1.00 79.81 193 GLN A CA 1
ATOM 1571 C C . GLN A 1 193 ? 21.098 -11.577 -28.816 1.00 79.81 193 GLN A C 1
ATOM 1573 O O . GLN A 1 193 ? 21.212 -10.639 -29.601 1.00 79.81 193 GLN A O 1
ATOM 1578 N N . GLN A 1 194 ? 20.118 -12.478 -28.930 1.00 81.75 194 GLN A N 1
ATOM 1579 C CA . GLN A 1 194 ? 19.148 -12.436 -30.024 1.00 81.75 194 GLN A CA 1
ATOM 1580 C C . GLN A 1 194 ? 18.279 -11.173 -29.971 1.00 81.75 194 GLN A C 1
ATOM 1582 O O . GLN A 1 194 ? 18.003 -10.576 -31.011 1.00 81.75 194 GLN A O 1
ATOM 1587 N N . ARG A 1 195 ? 17.890 -10.723 -28.767 1.00 83.94 195 ARG A N 1
ATOM 1588 C CA . ARG A 1 195 ? 17.188 -9.442 -28.588 1.00 83.94 195 ARG A CA 1
ATOM 1589 C C . ARG A 1 195 ? 18.025 -8.280 -29.118 1.00 83.94 195 ARG A C 1
ATOM 1591 O O . ARG A 1 195 ? 17.521 -7.497 -29.914 1.00 83.94 195 ARG A O 1
ATOM 1598 N N . ILE A 1 196 ? 19.291 -8.193 -28.700 1.00 87.00 196 ILE A N 1
ATOM 1599 C CA . ILE A 1 196 ? 20.208 -7.122 -29.118 1.00 87.00 196 ILE A CA 1
ATOM 1600 C C . ILE A 1 196 ? 20.349 -7.102 -30.644 1.00 87.00 196 ILE A C 1
ATOM 1602 O O . ILE A 1 196 ? 20.235 -6.038 -31.248 1.00 87.00 196 ILE A O 1
ATOM 1606 N N . LEU A 1 197 ? 20.519 -8.268 -31.275 1.00 87.56 197 LEU A N 1
ATOM 1607 C CA . LEU A 1 197 ? 20.605 -8.382 -32.734 1.00 87.56 197 LEU A CA 1
ATOM 1608 C C . LEU A 1 197 ? 19.322 -7.904 -33.431 1.00 87.56 197 LEU A C 1
ATOM 1610 O O . LEU A 1 197 ? 19.389 -7.174 -34.419 1.00 87.56 197 LEU A O 1
ATOM 1614 N N . ASN A 1 198 ? 18.151 -8.277 -32.911 1.00 88.31 198 ASN A N 1
ATOM 1615 C CA . ASN A 1 198 ? 16.865 -7.848 -33.463 1.00 88.31 198 ASN A CA 1
ATOM 1616 C C . ASN A 1 198 ? 16.646 -6.334 -33.299 1.00 88.31 198 ASN A C 1
ATOM 1618 O O . ASN A 1 198 ? 16.182 -5.678 -34.231 1.00 88.31 198 ASN A O 1
ATOM 1622 N N . ASP A 1 199 ? 17.000 -5.777 -32.139 1.00 90.31 199 ASP A N 1
ATOM 1623 C CA . ASP A 1 199 ? 16.916 -4.343 -31.856 1.00 90.31 199 ASP A CA 1
ATOM 1624 C C . ASP A 1 199 ? 17.843 -3.533 -32.777 1.00 90.31 199 ASP A C 1
ATOM 1626 O O . ASP A 1 199 ? 17.421 -2.520 -33.337 1.00 90.31 199 ASP A O 1
ATOM 1630 N N . GLN A 1 200 ? 19.080 -4.000 -32.986 1.00 90.50 200 GLN A N 1
ATOM 1631 C CA . GLN A 1 200 ? 20.027 -3.396 -33.929 1.00 90.50 200 GLN A CA 1
ATOM 1632 C C . GLN A 1 200 ? 19.500 -3.451 -35.363 1.00 90.50 200 GLN A C 1
ATOM 1634 O O . GLN A 1 200 ? 19.520 -2.441 -36.062 1.00 90.50 200 GLN A O 1
ATOM 1639 N N . LYS A 1 201 ? 18.971 -4.603 -35.791 1.00 92.25 201 LYS A N 1
ATOM 1640 C CA . LYS A 1 201 ? 18.383 -4.752 -37.124 1.00 92.25 201 LYS A CA 1
ATOM 1641 C C . LYS A 1 201 ? 17.207 -3.794 -37.338 1.00 92.25 201 LYS A C 1
ATOM 1643 O O . LYS A 1 201 ? 17.181 -3.096 -38.344 1.00 92.25 201 LYS A O 1
ATOM 1648 N N . SER A 1 202 ? 16.277 -3.714 -36.382 1.00 91.00 202 SER A N 1
ATOM 1649 C CA . SER A 1 202 ? 15.132 -2.794 -36.463 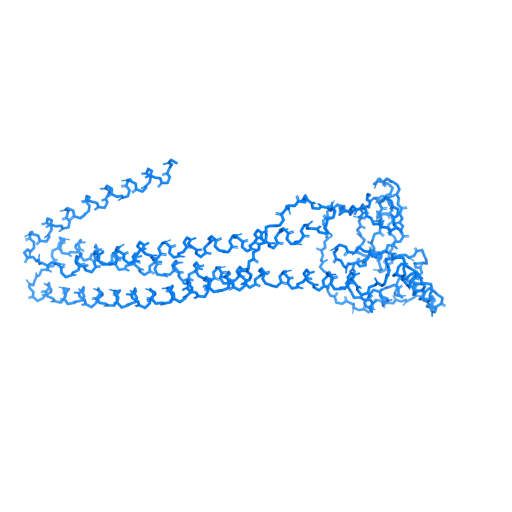1.00 91.00 202 SER A CA 1
ATOM 1650 C C . SER A 1 202 ? 15.581 -1.332 -36.547 1.00 91.00 202 SER A C 1
ATOM 1652 O O . SER A 1 202 ? 15.067 -0.561 -37.358 1.00 91.00 202 SER A O 1
ATOM 1654 N N . LEU A 1 203 ? 16.583 -0.948 -35.749 1.00 93.19 203 LEU A N 1
ATOM 1655 C CA . LEU A 1 203 ? 17.159 0.393 -35.788 1.00 93.19 203 LEU A CA 1
ATOM 1656 C C . LEU A 1 203 ? 17.751 0.719 -37.167 1.00 93.19 203 LEU A C 1
ATOM 1658 O O . LEU A 1 203 ? 17.484 1.797 -37.699 1.00 93.19 203 LEU A O 1
ATOM 1662 N N . GLU A 1 204 ? 18.522 -0.195 -37.754 1.00 92.62 204 GLU A N 1
ATOM 1663 C CA . GLU A 1 204 ? 19.100 -0.009 -39.089 1.00 92.62 204 GLU A CA 1
ATOM 1664 C C . GLU A 1 204 ? 18.020 0.035 -40.181 1.00 92.62 204 GLU A C 1
ATOM 1666 O O . GLU A 1 204 ? 18.053 0.909 -41.048 1.00 92.62 204 GLU A O 1
ATOM 1671 N N . ASP A 1 205 ? 16.994 -0.813 -40.099 1.00 91.81 205 ASP A N 1
ATOM 1672 C CA . ASP A 1 205 ? 15.845 -0.772 -41.009 1.00 91.81 205 ASP A CA 1
ATOM 1673 C C . ASP A 1 205 ? 15.105 0.578 -40.916 1.00 91.81 205 ASP A C 1
ATOM 1675 O O . ASP A 1 205 ? 14.713 1.160 -41.934 1.00 91.81 205 ASP A O 1
ATOM 1679 N N . ILE A 1 206 ? 14.948 1.136 -39.711 1.00 91.31 206 ILE A N 1
ATOM 1680 C CA . ILE A 1 206 ? 14.376 2.474 -39.506 1.00 91.31 206 ILE A CA 1
ATOM 1681 C C . ILE A 1 206 ? 15.273 3.553 -40.117 1.00 91.31 206 ILE A C 1
ATOM 1683 O O . ILE A 1 206 ? 14.759 4.424 -40.823 1.00 91.31 206 ILE A O 1
ATOM 1687 N N . LYS A 1 207 ? 16.588 3.502 -39.880 1.00 90.31 207 LYS A N 1
ATOM 1688 C CA . LYS A 1 207 ? 17.542 4.474 -40.434 1.00 90.31 207 LYS A CA 1
ATOM 1689 C C . LYS A 1 207 ? 17.530 4.472 -41.963 1.00 90.31 207 LYS A C 1
ATOM 1691 O O . LYS A 1 207 ? 17.499 5.541 -42.562 1.00 90.31 207 LYS A O 1
ATOM 1696 N N . ASN A 1 208 ? 17.476 3.290 -42.576 1.00 88.62 208 ASN A N 1
ATOM 1697 C CA . ASN A 1 208 ? 17.491 3.119 -44.029 1.00 88.62 208 ASN A CA 1
ATOM 1698 C C . ASN A 1 208 ? 16.146 3.455 -44.695 1.00 88.62 208 ASN A C 1
ATOM 1700 O O . ASN A 1 208 ? 16.123 3.936 -45.826 1.00 88.62 208 ASN A O 1
ATOM 1704 N N . SER A 1 209 ? 15.019 3.210 -44.016 1.00 87.75 209 SER A N 1
ATOM 1705 C CA . SER A 1 209 ? 13.673 3.459 -44.568 1.00 87.75 209 SER A CA 1
ATOM 1706 C C . SER A 1 209 ? 13.154 4.883 -44.353 1.00 87.75 209 SER A C 1
ATOM 1708 O O . SER A 1 209 ? 12.188 5.290 -45.001 1.00 87.75 209 SER A O 1
ATOM 1710 N N . THR A 1 210 ? 13.752 5.650 -43.439 1.00 85.50 210 THR A N 1
ATOM 1711 C CA . THR A 1 210 ? 13.255 6.982 -43.077 1.00 85.50 210 THR A CA 1
ATOM 1712 C C . THR A 1 210 ? 13.908 8.058 -43.940 1.00 85.50 210 THR A C 1
ATOM 1714 O O . THR A 1 210 ? 15.082 8.379 -43.774 1.00 85.50 210 THR A O 1
ATOM 1717 N N . ALA A 1 211 ? 13.129 8.666 -44.838 1.00 77.25 211 ALA A N 1
ATOM 1718 C CA . ALA A 1 211 ? 13.582 9.817 -45.615 1.00 77.25 211 ALA A CA 1
ATOM 1719 C C . ALA A 1 211 ? 13.879 11.019 -44.699 1.00 77.25 211 ALA A C 1
ATOM 1721 O O . ALA A 1 211 ? 13.061 11.382 -43.848 1.00 77.25 211 ALA A O 1
ATOM 1722 N N . GLN A 1 212 ? 15.034 11.662 -44.892 1.00 68.31 212 GLN A N 1
ATOM 1723 C CA . GLN A 1 212 ? 15.355 12.894 -44.177 1.00 68.31 212 GLN A CA 1
ATOM 1724 C C . GLN A 1 212 ? 14.443 14.024 -44.646 1.00 68.31 212 GLN A C 1
ATOM 1726 O O . GLN A 1 212 ? 14.365 14.327 -45.834 1.00 68.31 212 GLN A O 1
ATOM 1731 N N . ASN A 1 213 ? 13.776 14.667 -43.694 1.00 65.19 213 ASN A N 1
ATOM 1732 C CA . ASN A 1 213 ? 12.938 15.827 -43.941 1.00 65.19 213 ASN A CA 1
ATOM 1733 C C . ASN A 1 213 ? 13.303 16.904 -42.926 1.00 65.19 213 ASN A C 1
ATOM 1735 O O . ASN A 1 213 ? 12.885 16.866 -41.769 1.00 65.19 213 ASN A O 1
ATOM 1739 N N . SER A 1 214 ? 14.038 17.914 -43.388 1.00 53.50 214 SER A N 1
ATOM 1740 C CA . SER A 1 214 ? 14.495 19.063 -42.593 1.00 53.50 214 SER A CA 1
ATOM 1741 C C . SER A 1 214 ? 13.351 19.868 -41.950 1.00 53.50 214 SER A C 1
ATOM 1743 O O . SER A 1 214 ? 13.601 20.663 -41.051 1.00 53.50 214 SER A O 1
ATOM 1745 N N . ASN A 1 215 ? 12.107 19.639 -42.393 1.00 50.91 215 ASN A N 1
ATOM 1746 C CA . ASN A 1 215 ? 10.878 20.302 -41.948 1.00 50.91 215 ASN A CA 1
ATOM 1747 C C . ASN A 1 215 ? 9.937 19.383 -41.141 1.00 50.91 215 ASN A C 1
ATOM 1749 O O . ASN A 1 215 ? 8.732 19.633 -41.108 1.00 50.91 215 ASN A O 1
ATOM 1753 N N . ALA A 1 216 ? 10.435 18.306 -40.521 1.00 48.03 216 ALA A N 1
ATOM 1754 C CA . ALA A 1 216 ? 9.617 17.421 -39.686 1.00 48.03 216 ALA A CA 1
ATOM 1755 C C . ALA A 1 216 ? 9.087 18.161 -38.437 1.00 48.03 216 ALA A C 1
ATOM 1757 O O . ALA A 1 216 ? 9.689 18.152 -37.361 1.00 48.03 216 ALA A O 1
ATOM 1758 N N . ASN A 1 217 ? 7.950 18.840 -38.602 1.00 44.75 217 ASN A N 1
ATOM 1759 C CA . ASN A 1 217 ? 7.233 19.513 -37.533 1.00 44.75 217 ASN A CA 1
ATOM 1760 C C . ASN A 1 217 ? 6.583 18.477 -36.606 1.00 44.75 217 ASN A C 1
ATOM 1762 O O . ASN A 1 217 ? 5.998 17.488 -37.043 1.00 44.75 217 ASN A O 1
ATOM 1766 N N . SER A 1 218 ? 6.728 18.735 -35.309 1.00 47.16 218 SER A N 1
ATOM 1767 C CA . SER A 1 218 ? 6.368 17.871 -34.186 1.00 47.16 218 SER A CA 1
ATOM 1768 C C . SER A 1 218 ? 4.878 17.512 -34.192 1.00 47.16 218 SER A C 1
ATOM 1770 O O . SER A 1 218 ? 4.040 18.344 -33.856 1.00 47.16 218 SER A O 1
ATOM 1772 N N . GLY A 1 219 ? 4.541 16.263 -34.514 1.00 38.88 219 GLY A N 1
ATOM 1773 C CA . GLY A 1 219 ? 3.268 15.683 -34.096 1.00 38.88 219 GLY A CA 1
ATOM 1774 C C . GLY A 1 219 ? 3.327 15.412 -32.595 1.00 38.88 219 GLY A C 1
ATOM 1775 O O . GLY A 1 219 ? 4.260 14.752 -32.139 1.00 38.88 219 GLY A O 1
ATOM 1776 N N . ASN A 1 220 ? 2.377 15.965 -31.838 1.00 44.25 220 ASN A N 1
ATOM 1777 C CA . ASN A 1 220 ? 2.215 15.732 -30.403 1.00 44.25 220 ASN A CA 1
ATOM 1778 C C . ASN A 1 220 ? 2.238 14.229 -30.099 1.00 44.25 220 ASN A C 1
ATOM 1780 O O . ASN A 1 220 ? 1.296 13.515 -30.437 1.00 44.25 220 ASN A O 1
ATOM 1784 N N . THR A 1 221 ? 3.291 13.760 -29.438 1.00 37.41 221 THR A N 1
ATOM 1785 C CA . THR A 1 221 ? 3.281 12.478 -28.740 1.00 37.41 221 THR A CA 1
ATOM 1786 C C . THR A 1 221 ? 3.088 12.752 -27.255 1.00 37.41 221 THR A C 1
ATOM 1788 O O . THR A 1 221 ? 3.726 13.629 -26.673 1.00 37.41 221 THR A O 1
ATOM 1791 N N . THR A 1 222 ? 2.102 12.041 -26.718 1.00 38.66 222 THR A N 1
ATOM 1792 C CA . THR A 1 222 ? 1.575 11.987 -25.355 1.00 38.66 222 THR A CA 1
ATOM 1793 C C . THR A 1 222 ? 2.537 12.469 -24.270 1.00 38.66 222 THR A C 1
ATOM 1795 O O . THR A 1 222 ? 3.699 12.069 -24.229 1.00 38.66 222 THR A O 1
ATOM 1798 N N . GLU A 1 223 ? 2.016 13.321 -23.386 1.00 40.59 223 GLU A N 1
ATOM 1799 C CA . GLU A 1 223 ? 2.666 13.907 -22.211 1.00 40.59 223 GLU A CA 1
ATOM 1800 C C . GLU A 1 223 ? 3.550 12.901 -21.455 1.00 40.59 223 GLU A C 1
ATOM 1802 O O . GLU A 1 223 ? 3.096 12.111 -20.635 1.00 40.59 223 GLU A O 1
ATOM 1807 N N . GLN A 1 224 ? 4.846 12.929 -21.760 1.00 43.62 224 GLN A N 1
ATOM 1808 C CA . GLN A 1 224 ? 5.880 12.222 -21.013 1.00 43.62 224 GLN A CA 1
ATOM 1809 C C . GLN A 1 224 ? 6.365 13.147 -19.890 1.00 43.62 224 GLN A C 1
ATOM 1811 O O . GLN A 1 224 ? 6.784 14.271 -20.187 1.00 43.62 224 GLN A O 1
ATOM 1816 N N . GLU A 1 225 ? 6.272 12.678 -18.644 1.00 39.91 225 GLU A N 1
ATOM 1817 C CA . GLU A 1 225 ? 6.581 13.406 -17.406 1.00 39.91 225 GLU A CA 1
ATOM 1818 C C . GLU A 1 225 ? 7.848 14.271 -17.514 1.00 39.91 225 GLU A C 1
ATOM 1820 O O . GLU A 1 225 ? 8.898 13.834 -17.995 1.00 39.91 225 GLU A O 1
ATOM 1825 N N . GLU A 1 226 ? 7.739 15.527 -17.078 1.00 37.22 226 GLU A N 1
ATOM 1826 C CA . GLU A 1 226 ? 8.878 16.426 -16.940 1.00 37.22 226 GLU A CA 1
ATOM 1827 C C . GLU A 1 226 ? 9.796 15.928 -15.822 1.00 37.22 226 GLU A C 1
ATOM 1829 O O . GLU A 1 226 ? 9.522 16.133 -14.643 1.00 37.22 226 GLU A O 1
ATOM 1834 N N . THR A 1 227 ? 10.922 15.309 -16.171 1.00 38.91 227 THR A N 1
ATOM 1835 C CA . THR A 1 227 ? 12.007 15.094 -15.207 1.00 38.91 227 THR A CA 1
ATOM 1836 C C . THR A 1 227 ? 13.190 15.978 -15.561 1.00 38.91 227 THR A C 1
ATOM 1838 O O . THR A 1 227 ? 14.215 15.518 -16.058 1.00 38.91 227 THR A O 1
ATOM 1841 N N . SER A 1 228 ? 13.045 17.266 -15.258 1.00 36.66 228 SER A N 1
ATOM 1842 C CA . SER A 1 228 ? 14.156 18.201 -15.059 1.00 36.66 228 SER A CA 1
ATOM 1843 C C . SER A 1 228 ? 14.812 17.943 -13.692 1.00 36.66 228 SER A C 1
ATOM 1845 O O . SER A 1 228 ? 14.937 18.862 -12.888 1.00 36.66 228 SER A O 1
ATOM 1847 N N . SER A 1 229 ? 15.168 16.690 -13.377 1.00 41.12 229 SER A N 1
ATOM 1848 C CA . SER A 1 229 ? 16.011 16.415 -12.208 1.00 41.12 229 SER A CA 1
ATOM 1849 C C . SER A 1 229 ? 17.464 16.373 -12.661 1.00 41.12 229 SER A C 1
ATOM 1851 O O . SER A 1 229 ? 17.793 15.702 -13.637 1.00 41.12 229 SER A O 1
ATOM 1853 N N . ASN A 1 230 ? 18.338 17.069 -11.934 1.00 52.75 230 ASN A N 1
ATOM 1854 C CA . ASN A 1 230 ? 19.793 17.009 -12.108 1.00 52.75 230 ASN A CA 1
ATOM 1855 C C . ASN A 1 230 ? 20.389 15.656 -11.653 1.00 52.75 230 ASN A C 1
ATOM 1857 O O . ASN A 1 230 ? 21.609 15.501 -11.620 1.00 52.75 230 ASN A O 1
ATOM 1861 N N . ASP A 1 231 ? 19.547 14.682 -11.297 1.00 62.75 231 ASP A N 1
ATOM 1862 C CA . ASP A 1 231 ? 19.957 13.349 -10.873 1.00 62.75 231 ASP A CA 1
ATOM 1863 C C . ASP A 1 231 ? 20.283 12.458 -12.078 1.00 62.75 231 ASP A C 1
ATOM 1865 O O . ASP A 1 231 ? 19.411 12.035 -12.842 1.00 62.75 231 ASP A O 1
ATOM 1869 N N . ILE A 1 232 ? 21.567 12.133 -12.228 1.00 77.31 232 ILE A N 1
ATOM 1870 C CA . ILE A 1 232 ? 22.043 11.156 -13.210 1.00 77.31 232 ILE A CA 1
ATOM 1871 C C . ILE A 1 232 ? 21.570 9.771 -12.768 1.00 77.31 232 ILE A C 1
ATOM 1873 O O . ILE A 1 232 ? 21.966 9.278 -11.712 1.00 77.31 232 ILE A O 1
ATOM 1877 N N . SER A 1 233 ? 20.742 9.121 -13.587 1.00 80.88 233 SER A N 1
ATOM 1878 C CA . SER A 1 233 ? 20.344 7.731 -13.336 1.00 80.88 233 SER A CA 1
ATOM 1879 C C . SER A 1 233 ? 21.546 6.810 -13.557 1.00 80.88 233 SER A C 1
ATOM 1881 O O . SER A 1 233 ? 22.171 6.882 -14.615 1.00 80.88 233 SER A O 1
ATOM 1883 N N . ILE A 1 234 ? 21.857 5.948 -12.587 1.00 84.06 234 ILE A N 1
ATOM 1884 C CA . ILE A 1 234 ? 22.921 4.940 -12.693 1.00 84.06 234 ILE A CA 1
ATOM 1885 C C . ILE A 1 234 ? 22.279 3.585 -12.999 1.00 84.06 234 ILE A C 1
ATOM 1887 O O . ILE A 1 234 ? 21.360 3.166 -12.299 1.00 84.06 234 ILE A O 1
ATOM 1891 N N . ILE A 1 235 ? 22.761 2.916 -14.044 1.00 87.56 235 ILE A N 1
ATOM 1892 C CA . ILE A 1 235 ? 22.364 1.570 -14.455 1.00 87.56 235 ILE A CA 1
ATOM 1893 C C . ILE A 1 235 ? 23.595 0.676 -14.354 1.00 87.56 235 ILE A C 1
ATOM 1895 O O . ILE A 1 235 ? 24.560 0.867 -15.089 1.00 87.56 235 ILE A O 1
ATOM 1899 N N . GLN A 1 236 ? 23.569 -0.313 -13.469 1.00 82.62 236 GLN A N 1
ATOM 1900 C CA . GLN A 1 236 ? 24.645 -1.294 -13.380 1.00 82.62 236 GLN A CA 1
ATOM 1901 C C . GLN A 1 236 ? 24.458 -2.412 -14.405 1.00 82.62 236 GLN A C 1
ATOM 1903 O O . GLN A 1 236 ? 23.376 -2.987 -14.537 1.00 82.62 236 GLN A O 1
ATOM 1908 N N . LYS A 1 237 ? 25.563 -2.736 -15.071 1.00 67.56 237 LYS A N 1
ATOM 1909 C CA . LYS A 1 237 ? 25.880 -3.939 -15.835 1.00 67.56 237 LYS A CA 1
ATOM 1910 C C . LYS A 1 237 ? 24.767 -4.423 -16.763 1.00 67.56 237 LYS A C 1
ATOM 1912 O O . LYS A 1 237 ? 23.936 -5.258 -16.398 1.00 67.56 237 LYS A O 1
ATOM 1917 N N . LEU A 1 238 ? 24.844 -3.984 -18.016 1.00 79.56 238 LEU A N 1
ATOM 1918 C CA . LEU A 1 238 ? 24.044 -4.496 -19.127 1.00 79.56 238 LEU A CA 1
ATOM 1919 C C . LEU A 1 238 ? 24.941 -5.234 -20.125 1.00 79.56 238 LEU A C 1
ATOM 1921 O O . LEU A 1 238 ? 25.959 -4.709 -20.568 1.00 79.56 238 LEU A O 1
ATOM 1925 N N . ASN A 1 239 ? 24.567 -6.458 -20.498 1.00 76.31 239 ASN A N 1
ATOM 1926 C CA . ASN A 1 239 ? 25.307 -7.192 -21.521 1.00 76.31 239 ASN A CA 1
ATOM 1927 C C . ASN A 1 239 ? 25.181 -6.475 -22.873 1.00 76.31 239 ASN A C 1
ATOM 1929 O O . ASN A 1 239 ? 24.084 -6.111 -23.292 1.00 76.31 239 ASN A O 1
ATOM 1933 N N . GLY A 1 240 ? 26.308 -6.298 -23.566 1.00 77.31 240 GLY A N 1
ATOM 1934 C CA . GLY A 1 240 ? 26.344 -5.639 -24.875 1.00 77.31 240 GLY A CA 1
ATOM 1935 C C . GLY A 1 240 ? 26.181 -4.116 -24.834 1.00 77.31 240 GLY A C 1
ATOM 1936 O O . GLY A 1 240 ? 26.005 -3.513 -25.888 1.00 77.31 240 GLY A O 1
ATOM 1937 N N . VAL A 1 241 ? 26.252 -3.495 -23.651 1.00 88.12 241 VAL A N 1
ATOM 1938 C CA . VAL A 1 241 ? 26.274 -2.036 -23.481 1.00 88.12 241 VAL A CA 1
ATOM 1939 C C . VAL A 1 241 ? 27.547 -1.664 -22.736 1.00 88.12 241 VAL A C 1
ATOM 1941 O O . VAL A 1 241 ? 27.831 -2.197 -21.666 1.00 88.12 241 VAL A O 1
ATOM 1944 N N . GLU A 1 242 ? 28.337 -0.766 -23.310 1.00 90.38 242 GLU A N 1
ATOM 1945 C CA . GLU A 1 242 ? 29.598 -0.342 -22.705 1.00 90.38 242 GLU A CA 1
ATOM 1946 C C . GLU A 1 242 ? 29.359 0.595 -21.516 1.00 90.38 242 GLU A C 1
ATOM 1948 O O . GLU A 1 242 ? 28.441 1.419 -21.536 1.00 90.38 242 GLU A O 1
ATOM 1953 N N . SER A 1 243 ? 30.219 0.541 -20.503 1.00 91.94 243 SER A N 1
ATOM 1954 C CA . SER A 1 243 ? 30.185 1.517 -19.413 1.00 91.94 243 SER A CA 1
ATOM 1955 C C . SER A 1 243 ? 30.470 2.929 -19.948 1.00 91.94 243 SER A C 1
ATOM 1957 O O . SER A 1 243 ? 31.281 3.109 -20.862 1.00 91.94 243 SER A O 1
ATOM 1959 N N . GLY A 1 244 ? 29.789 3.938 -19.406 1.00 93.62 244 GLY A N 1
ATOM 1960 C CA . GLY A 1 244 ? 29.913 5.332 -19.834 1.00 93.62 244 GLY A CA 1
ATOM 1961 C C . GLY A 1 244 ? 28.694 6.194 -19.498 1.00 93.62 244 GLY A C 1
ATOM 1962 O O . GLY A 1 244 ? 27.751 5.758 -18.842 1.00 93.62 244 GLY A O 1
ATOM 1963 N N . TYR A 1 245 ? 28.712 7.437 -19.964 1.00 93.75 245 TYR A N 1
ATOM 1964 C CA . TYR A 1 245 ? 27.666 8.443 -19.805 1.00 93.75 245 TYR A CA 1
ATOM 1965 C C . TYR A 1 245 ? 26.935 8.649 -21.132 1.00 93.75 245 TYR A C 1
ATOM 1967 O O . TYR A 1 245 ? 27.504 9.139 -22.104 1.00 93.75 245 TYR A O 1
ATOM 1975 N N . TYR A 1 246 ? 25.660 8.289 -21.164 1.00 94.19 246 TYR A N 1
ATOM 1976 C CA . TYR A 1 246 ? 24.813 8.302 -22.350 1.00 94.19 246 TYR A CA 1
ATOM 1977 C C . TYR A 1 246 ? 23.919 9.539 -22.359 1.00 94.19 246 TYR A C 1
ATOM 1979 O O . TYR A 1 246 ? 23.242 9.820 -21.367 1.00 94.19 246 TYR A O 1
ATOM 1987 N N . VAL A 1 247 ? 23.872 10.247 -23.491 1.00 92.62 247 VAL A N 1
ATOM 1988 C CA . VAL A 1 247 ? 22.935 11.358 -23.723 1.00 92.62 247 VAL A CA 1
ATOM 1989 C C . VAL A 1 247 ? 21.641 10.793 -24.298 1.00 92.62 247 VAL A C 1
ATOM 1991 O O . VAL A 1 247 ? 21.501 10.579 -25.504 1.00 92.62 247 VAL A O 1
ATOM 1994 N N . VAL A 1 248 ? 20.700 10.512 -23.401 1.00 92.94 248 VAL A N 1
ATOM 1995 C CA . VAL A 1 248 ? 19.426 9.848 -23.681 1.00 92.94 248 VAL A CA 1
ATOM 1996 C C . VAL A 1 248 ? 18.384 10.877 -24.103 1.00 92.94 248 VAL A C 1
ATOM 1998 O O . VAL A 1 248 ? 18.087 11.813 -23.367 1.00 92.94 248 VAL A O 1
ATOM 2001 N N . LEU A 1 249 ? 17.810 10.674 -25.286 1.00 91.00 249 LEU A N 1
ATOM 2002 C CA . LEU A 1 249 ? 16.744 11.477 -25.883 1.00 91.00 249 LEU A CA 1
ATOM 2003 C C . LEU A 1 249 ? 15.355 11.116 -25.337 1.00 91.00 249 LEU A C 1
ATOM 2005 O O . LEU A 1 249 ? 14.483 11.979 -25.262 1.00 91.00 249 LEU A O 1
ATOM 2009 N N . GLY A 1 250 ? 15.142 9.845 -24.985 1.00 90.50 250 GLY A N 1
ATOM 2010 C CA . GLY A 1 250 ? 13.853 9.343 -24.514 1.00 90.50 250 GLY A CA 1
ATOM 2011 C C . GLY A 1 250 ? 13.924 7.916 -23.971 1.00 90.50 250 GLY A C 1
ATOM 2012 O O . GLY A 1 250 ? 14.855 7.164 -24.270 1.00 90.50 250 GLY A O 1
ATOM 2013 N N . LYS A 1 251 ? 12.925 7.556 -23.157 1.00 92.12 251 LYS A N 1
ATOM 2014 C CA . LYS A 1 251 ? 12.785 6.244 -22.508 1.00 92.12 251 LYS A CA 1
ATOM 2015 C C . LYS A 1 251 ? 11.431 5.622 -22.862 1.00 92.12 251 LYS A C 1
ATOM 2017 O O . LYS A 1 251 ? 10.417 6.302 -22.727 1.00 92.12 251 LYS A O 1
ATOM 2022 N N . TYR A 1 252 ? 11.391 4.355 -23.275 1.00 90.69 252 TYR A N 1
ATOM 2023 C CA . TYR A 1 252 ? 10.166 3.714 -23.782 1.00 90.69 252 TYR A CA 1
ATOM 2024 C C . TYR A 1 252 ? 10.014 2.269 -23.300 1.00 90.69 252 TYR A C 1
ATOM 2026 O O . TYR A 1 252 ? 10.936 1.472 -23.427 1.00 90.69 252 TYR A O 1
ATOM 2034 N N . LYS A 1 253 ? 8.830 1.892 -22.805 1.00 86.62 253 LYS A N 1
ATOM 2035 C CA . LYS A 1 253 ? 8.503 0.486 -22.477 1.00 86.62 253 LYS A CA 1
ATOM 2036 C C . LYS A 1 253 ? 7.883 -0.277 -23.658 1.00 86.62 253 LYS A C 1
ATOM 2038 O O . LYS A 1 253 ? 7.812 -1.505 -23.625 1.00 86.62 253 LYS A O 1
ATOM 2043 N N . ASN A 1 254 ? 7.399 0.440 -24.676 1.00 88.31 254 ASN A N 1
ATOM 2044 C CA . ASN A 1 254 ? 6.715 -0.107 -25.846 1.00 88.31 254 ASN A CA 1
ATOM 2045 C C . ASN A 1 254 ? 7.584 0.043 -27.108 1.00 88.31 254 ASN A C 1
ATOM 2047 O O . ASN A 1 254 ? 8.121 1.117 -27.375 1.00 88.31 254 ASN A O 1
ATOM 2051 N N . ILE A 1 255 ? 7.693 -1.033 -27.892 1.00 89.19 255 ILE A N 1
ATOM 2052 C CA . ILE A 1 255 ? 8.500 -1.083 -29.120 1.00 89.19 255 ILE A CA 1
ATOM 2053 C C . ILE A 1 255 ? 7.973 -0.130 -30.199 1.00 89.19 255 ILE A C 1
ATOM 2055 O O . ILE A 1 255 ? 8.766 0.567 -30.819 1.00 89.19 255 ILE A O 1
ATOM 2059 N N . ALA A 1 256 ? 6.657 -0.058 -30.401 1.00 90.19 256 ALA A N 1
ATOM 2060 C CA . ALA A 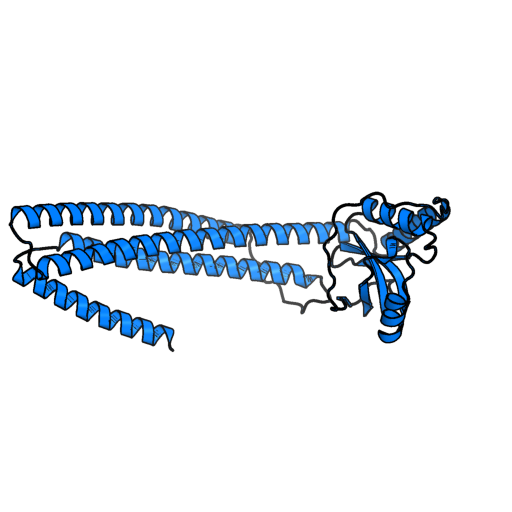1 256 ? 6.055 0.789 -31.427 1.00 90.19 256 ALA A CA 1
ATOM 2061 C C . ALA A 1 256 ? 6.247 2.283 -31.122 1.00 90.19 256 ALA A C 1
ATOM 2063 O O . ALA A 1 256 ? 6.548 3.062 -32.023 1.00 90.19 256 ALA A O 1
ATOM 2064 N N . GLU A 1 257 ? 6.127 2.682 -29.852 1.00 92.25 257 GLU A N 1
ATOM 2065 C CA . GLU A 1 257 ? 6.399 4.061 -29.419 1.00 92.25 257 GLU A CA 1
ATOM 2066 C C . GLU A 1 257 ? 7.879 4.420 -29.588 1.00 92.25 257 GLU A C 1
ATOM 2068 O O . GLU A 1 257 ? 8.209 5.485 -30.114 1.00 92.25 257 GLU A O 1
ATOM 2073 N N . ARG A 1 258 ? 8.767 3.497 -29.196 1.00 94.00 258 ARG A N 1
ATOM 2074 C CA . ARG A 1 258 ? 10.216 3.601 -29.391 1.00 94.00 258 ARG A CA 1
ATOM 2075 C C . ARG A 1 258 ? 10.559 3.787 -30.869 1.00 94.00 258 ARG A C 1
ATOM 2077 O O . ARG A 1 258 ? 11.258 4.737 -31.208 1.00 94.00 258 ARG A O 1
ATOM 2084 N N . ASP A 1 259 ? 10.034 2.938 -31.748 1.00 93.56 259 ASP A N 1
ATOM 2085 C CA . ASP A 1 259 ? 10.306 2.983 -33.189 1.00 93.56 259 ASP A CA 1
ATOM 2086 C C . ASP A 1 259 ? 9.749 4.261 -33.831 1.00 93.56 259 ASP A C 1
ATOM 2088 O O . ASP A 1 259 ? 10.412 4.880 -34.667 1.00 93.56 259 ASP A O 1
ATOM 2092 N N . ALA A 1 260 ? 8.554 4.700 -33.418 1.00 91.69 260 ALA A N 1
ATOM 2093 C CA . ALA A 1 260 ? 7.968 5.958 -33.870 1.00 91.69 260 ALA A CA 1
ATOM 2094 C C . ALA A 1 260 ? 8.847 7.160 -33.492 1.00 91.69 260 ALA A C 1
ATOM 2096 O O . ALA A 1 260 ? 9.087 8.033 -34.328 1.00 91.69 260 ALA A O 1
ATOM 2097 N N . PHE A 1 261 ? 9.377 7.188 -32.266 1.00 92.25 261 PHE A N 1
ATOM 2098 C CA . PHE A 1 261 ? 10.292 8.242 -31.837 1.00 92.25 261 PHE A CA 1
ATOM 2099 C C . PHE A 1 261 ? 11.629 8.195 -32.586 1.00 92.25 261 PHE A C 1
ATOM 2101 O O . PHE A 1 261 ? 12.096 9.226 -33.067 1.00 92.25 261 PHE A O 1
ATOM 2108 N N . VAL A 1 262 ? 12.226 7.013 -32.770 1.00 92.75 262 VAL A N 1
ATOM 2109 C CA . VAL A 1 262 ? 13.469 6.869 -33.550 1.00 92.75 262 VAL A CA 1
ATOM 2110 C C . VAL A 1 262 ? 13.273 7.383 -34.981 1.00 92.75 262 VAL A C 1
ATOM 2112 O O . VAL A 1 262 ? 14.108 8.147 -35.462 1.00 92.75 262 VAL A O 1
ATOM 2115 N N . ARG A 1 263 ? 12.144 7.073 -35.640 1.00 92.38 263 ARG A N 1
ATOM 2116 C CA . ARG A 1 263 ? 11.804 7.637 -36.963 1.00 92.38 263 ARG A CA 1
ATOM 2117 C C . ARG A 1 263 ? 11.769 9.166 -36.947 1.00 92.38 263 ARG A C 1
ATOM 2119 O O . ARG A 1 263 ? 12.294 9.789 -37.865 1.00 92.38 263 ARG A O 1
ATOM 2126 N N . GLN A 1 264 ? 11.201 9.783 -35.910 1.00 90.25 264 GLN A N 1
ATOM 2127 C CA . GLN A 1 264 ? 11.192 11.245 -35.771 1.00 90.25 264 GLN A CA 1
ATOM 2128 C C . GLN A 1 264 ? 12.609 11.822 -35.634 1.00 90.25 264 GLN A C 1
ATOM 2130 O O . GLN A 1 264 ? 12.929 12.823 -36.277 1.00 90.25 264 GLN A O 1
ATOM 2135 N N . VAL A 1 265 ? 13.471 11.182 -34.837 1.00 90.12 265 VAL A N 1
ATOM 2136 C CA . VAL A 1 265 ? 14.871 11.602 -34.663 1.00 90.12 265 VAL A CA 1
ATOM 2137 C C . VAL A 1 265 ? 15.640 11.496 -35.983 1.00 90.12 265 VAL A C 1
ATOM 2139 O O . VAL A 1 265 ? 16.302 12.457 -36.384 1.00 90.12 265 VAL A O 1
ATOM 2142 N N . VAL A 1 266 ? 15.513 10.370 -36.695 1.00 90.56 266 VAL A N 1
ATOM 2143 C CA . VAL A 1 266 ? 16.172 10.148 -37.994 1.00 90.56 266 VAL A CA 1
ATOM 2144 C C . VAL A 1 266 ? 15.676 11.148 -39.041 1.00 90.56 266 VAL A C 1
ATOM 2146 O O . VAL A 1 266 ? 16.496 11.778 -39.712 1.00 90.56 266 VAL A O 1
ATOM 2149 N N . ALA A 1 267 ? 14.359 11.364 -39.140 1.00 87.44 267 ALA A N 1
ATOM 2150 C CA . ALA A 1 267 ? 13.768 12.330 -40.067 1.00 87.44 267 ALA A CA 1
ATOM 2151 C C . ALA A 1 267 ? 14.271 13.761 -39.810 1.00 87.44 267 ALA A C 1
ATOM 2153 O O . ALA A 1 267 ? 14.560 14.485 -40.762 1.00 87.44 267 ALA A O 1
ATOM 2154 N N . GLY A 1 268 ? 14.453 14.137 -38.537 1.00 85.19 268 GLY A N 1
ATOM 2155 C CA . GLY A 1 268 ? 15.060 15.404 -38.109 1.00 85.19 268 GLY A CA 1
ATOM 2156 C C . GLY A 1 268 ? 16.590 15.466 -38.254 1.00 85.19 268 GLY A C 1
ATOM 2157 O O . GLY A 1 268 ? 17.229 16.427 -37.809 1.00 85.19 268 GLY A O 1
ATOM 2158 N N . GLY A 1 269 ? 17.209 14.445 -38.845 1.00 84.50 269 GLY A N 1
ATOM 2159 C CA . GLY A 1 269 ? 18.637 14.380 -39.137 1.00 84.50 269 GLY A CA 1
ATOM 2160 C C . GLY A 1 269 ? 19.529 13.979 -37.964 1.00 84.50 269 GLY A C 1
ATOM 2161 O O . GLY A 1 269 ? 20.696 14.361 -37.944 1.00 84.50 269 GLY A O 1
ATOM 2162 N N . GLY A 1 270 ? 18.999 13.272 -36.967 1.00 84.75 270 GLY A N 1
ATOM 2163 C CA . GLY A 1 270 ? 19.772 12.649 -35.890 1.00 84.75 270 GLY A CA 1
ATOM 2164 C C . GLY A 1 270 ? 20.243 11.249 -36.278 1.00 84.75 270 GLY A C 1
ATOM 2165 O O . GLY A 1 270 ? 19.756 10.265 -35.737 1.00 84.75 270 GLY A O 1
ATOM 2166 N N . THR A 1 271 ? 21.159 11.139 -37.240 1.00 81.19 271 THR A N 1
ATOM 2167 C CA . THR A 1 271 ? 21.587 9.842 -37.803 1.00 81.19 271 THR A CA 1
ATOM 2168 C C . THR A 1 271 ? 22.439 8.996 -36.852 1.00 81.19 271 THR A C 1
ATOM 2170 O O . THR A 1 271 ? 22.467 7.776 -36.999 1.00 81.19 271 THR A O 1
ATOM 2173 N N . SER A 1 272 ? 23.077 9.608 -35.847 1.00 88.56 272 SER A N 1
ATOM 2174 C CA . SER A 1 272 ? 23.821 8.903 -34.790 1.00 88.56 272 SER A CA 1
ATOM 2175 C C . SER A 1 272 ? 22.927 8.256 -33.726 1.00 88.56 272 SER A C 1
ATOM 2177 O O . SER A 1 272 ? 23.434 7.592 -32.822 1.00 88.56 272 SER A O 1
ATOM 2179 N N . VAL A 1 273 ? 21.598 8.404 -33.829 1.00 92.50 273 VAL A N 1
ATOM 2180 C CA . VAL A 1 273 ? 20.664 7.814 -32.867 1.00 92.50 273 VAL A CA 1
ATOM 2181 C C . VAL A 1 273 ? 20.873 6.306 -32.747 1.00 92.50 273 VAL A C 1
ATOM 2183 O O . VAL A 1 273 ? 20.935 5.570 -33.735 1.00 92.50 273 VAL A O 1
ATOM 2186 N N . THR A 1 274 ? 20.993 5.857 -31.507 1.00 94.50 274 THR A N 1
ATOM 2187 C CA . THR A 1 274 ? 21.152 4.458 -31.125 1.00 94.50 274 THR A CA 1
ATOM 2188 C C . THR A 1 274 ? 20.263 4.171 -29.922 1.00 94.50 274 THR A C 1
ATOM 2190 O O . THR A 1 274 ? 19.634 5.069 -29.357 1.00 94.50 274 THR A O 1
ATOM 2193 N N . LEU A 1 275 ? 20.128 2.903 -29.558 1.00 94.62 275 LEU A N 1
ATOM 2194 C CA . LEU A 1 275 ? 19.352 2.500 -28.402 1.00 94.62 275 LEU A CA 1
ATOM 2195 C C . LEU A 1 275 ? 19.971 1.300 -27.701 1.00 94.62 275 LEU A C 1
ATOM 2197 O O . LEU A 1 275 ? 20.642 0.484 -28.325 1.00 94.62 275 LEU A O 1
ATOM 2201 N N . PHE A 1 276 ? 19.688 1.183 -26.411 1.00 92.69 276 PHE A N 1
ATOM 2202 C CA . PHE A 1 276 ? 19.888 -0.048 -25.659 1.00 92.69 276 PHE A CA 1
ATOM 2203 C C . PHE A 1 276 ? 18.630 -0.385 -24.858 1.00 92.69 276 PHE A C 1
ATOM 2205 O O . PHE A 1 276 ? 17.790 0.477 -24.590 1.00 92.69 276 PHE A O 1
ATOM 2212 N N . TYR A 1 277 ? 18.497 -1.653 -24.478 1.00 90.19 277 TYR A N 1
ATOM 2213 C CA . TYR A 1 277 ? 17.405 -2.134 -23.641 1.00 90.19 277 TYR A CA 1
ATOM 2214 C C . TYR A 1 277 ? 17.922 -2.483 -22.252 1.00 90.19 277 TYR A C 1
ATOM 2216 O O . TYR A 1 277 ? 18.799 -3.337 -22.114 1.00 90.19 277 TYR A O 1
ATOM 2224 N N . ASN A 1 278 ? 17.355 -1.853 -21.227 1.00 87.75 278 ASN A N 1
ATOM 2225 C CA . ASN A 1 278 ? 17.581 -2.249 -19.850 1.00 87.75 278 ASN A CA 1
ATOM 2226 C C . ASN A 1 278 ? 16.590 -3.359 -19.478 1.00 87.75 278 ASN A C 1
ATOM 2228 O O . ASN A 1 278 ? 15.393 -3.127 -19.298 1.00 87.75 278 ASN A O 1
ATOM 2232 N N . ILE A 1 279 ? 17.099 -4.584 -19.337 1.00 79.75 279 ILE A N 1
ATOM 2233 C CA . ILE A 1 279 ? 16.279 -5.737 -18.950 1.00 79.75 279 ILE A CA 1
ATOM 2234 C C . ILE A 1 279 ? 15.663 -5.575 -17.560 1.00 79.75 279 ILE A C 1
ATOM 2236 O O . ILE A 1 279 ? 14.606 -6.148 -17.294 1.00 79.75 279 ILE A O 1
ATOM 2240 N N . TYR A 1 280 ? 16.295 -4.802 -16.673 1.00 77.69 280 TYR A N 1
ATOM 2241 C CA . TYR A 1 280 ? 15.914 -4.743 -15.268 1.00 77.69 280 TYR A CA 1
ATOM 2242 C C . TYR A 1 280 ? 14.649 -3.917 -15.038 1.00 77.69 280 TYR A C 1
ATOM 2244 O O . TYR A 1 280 ? 13.743 -4.364 -14.335 1.00 77.69 280 TYR A O 1
ATOM 2252 N N . ASP A 1 281 ? 14.519 -2.780 -15.715 1.00 81.75 281 ASP A N 1
ATOM 2253 C CA . ASP A 1 281 ? 13.309 -1.948 -15.676 1.00 81.75 281 ASP A CA 1
ATOM 2254 C C . ASP A 1 281 ? 12.381 -2.146 -16.892 1.00 81.75 281 ASP A C 1
ATOM 2256 O O . ASP A 1 281 ? 11.300 -1.551 -16.946 1.00 81.75 281 ASP A O 1
ATOM 2260 N N . ALA A 1 282 ? 12.778 -3.013 -17.830 1.00 84.12 282 ALA A N 1
ATOM 2261 C CA . ALA A 1 282 ? 12.100 -3.295 -19.090 1.00 84.12 282 ALA A CA 1
ATOM 2262 C C . ALA A 1 282 ? 11.918 -2.057 -19.991 1.00 84.12 282 ALA A C 1
ATOM 2264 O O . ALA A 1 282 ? 10.885 -1.916 -20.655 1.00 84.12 282 ALA A O 1
ATOM 2265 N N . THR A 1 283 ? 12.916 -1.171 -20.015 1.00 88.56 283 THR A N 1
ATOM 2266 C CA . THR A 1 283 ? 12.868 0.118 -20.713 1.00 88.56 283 THR A CA 1
ATOM 2267 C C . THR A 1 283 ? 13.945 0.222 -21.792 1.00 88.56 283 THR A C 1
ATOM 2269 O O . THR A 1 283 ? 15.116 -0.090 -21.583 1.00 88.56 283 THR A O 1
ATOM 2272 N N . TYR A 1 284 ? 13.548 0.709 -22.963 1.00 92.31 284 TYR A N 1
ATOM 2273 C CA . TYR A 1 284 ? 14.439 1.149 -24.026 1.00 92.31 284 TYR A CA 1
ATOM 2274 C C . TYR A 1 284 ? 14.923 2.566 -23.768 1.00 92.31 284 TYR A C 1
ATOM 2276 O O . TYR A 1 284 ? 14.118 3.464 -23.530 1.00 92.31 284 TYR A O 1
ATOM 2284 N N . TYR A 1 285 ? 16.225 2.767 -23.897 1.00 93.56 285 TYR A N 1
ATOM 2285 C CA . TYR A 1 285 ? 16.881 4.060 -23.804 1.00 93.56 285 TYR A CA 1
ATOM 2286 C C . TYR A 1 285 ? 17.355 4.442 -25.196 1.00 93.56 285 TYR A C 1
ATOM 2288 O O . TYR A 1 285 ? 18.258 3.809 -25.737 1.00 93.56 285 TYR A O 1
ATOM 2296 N N . VAL A 1 286 ? 16.730 5.460 -25.784 1.00 94.31 286 VAL A N 1
ATOM 2297 C CA . VAL A 1 286 ? 17.135 6.014 -27.081 1.00 94.31 286 VAL A CA 1
ATOM 2298 C C . VAL A 1 286 ? 18.127 7.134 -26.809 1.00 94.31 286 VAL A C 1
ATOM 2300 O O . VAL A 1 286 ? 17.789 8.079 -26.100 1.00 94.31 286 VAL A O 1
ATOM 2303 N N . TYR A 1 287 ? 19.338 7.045 -27.346 1.00 94.00 287 TYR A N 1
ATOM 2304 C CA . TYR A 1 287 ? 20.432 7.979 -27.083 1.00 94.00 287 TYR A CA 1
ATOM 2305 C C . TYR A 1 287 ? 21.118 8.416 -28.376 1.00 94.00 287 TYR A C 1
ATOM 2307 O O . TYR A 1 287 ? 20.954 7.784 -29.418 1.00 94.00 287 TYR A O 1
ATOM 2315 N N . ILE A 1 288 ? 21.856 9.524 -28.320 1.00 91.56 288 ILE A N 1
ATOM 2316 C CA . ILE A 1 288 ? 22.539 10.081 -29.498 1.00 91.56 288 ILE A CA 1
ATOM 2317 C C . ILE A 1 288 ? 24.062 10.029 -29.399 1.00 91.56 288 ILE A C 1
ATOM 2319 O O . ILE A 1 288 ? 24.712 9.917 -30.431 1.00 91.56 288 ILE A O 1
ATOM 2323 N N . ASP A 1 289 ? 24.601 10.052 -28.177 1.00 91.38 289 ASP A N 1
ATOM 2324 C CA . ASP A 1 289 ? 26.037 10.021 -27.904 1.00 91.38 289 ASP A CA 1
ATOM 2325 C C . ASP A 1 289 ? 26.342 9.277 -26.594 1.00 91.38 289 ASP A C 1
ATOM 2327 O O . ASP A 1 289 ? 25.513 9.235 -25.674 1.00 91.38 289 ASP A O 1
ATOM 2331 N N . LYS A 1 290 ? 27.556 8.723 -26.515 1.00 94.25 290 LYS A N 1
ATOM 2332 C CA . LYS A 1 290 ? 28.170 8.110 -25.327 1.00 94.25 290 LYS A CA 1
ATOM 2333 C C . LYS A 1 290 ? 29.500 8.817 -25.050 1.00 94.25 290 LYS A C 1
ATOM 2335 O O . LYS A 1 290 ? 30.279 9.040 -25.972 1.00 94.25 290 LYS A O 1
ATOM 2340 N N . PHE A 1 291 ? 29.772 9.113 -23.785 1.00 94.62 291 PHE A N 1
ATOM 2341 C CA . PHE A 1 291 ? 31.019 9.706 -23.305 1.00 94.62 291 PHE A CA 1
ATOM 2342 C C . PHE A 1 291 ? 31.620 8.863 -22.183 1.00 94.62 291 PHE A C 1
ATOM 2344 O O . PHE A 1 291 ? 30.888 8.242 -21.417 1.00 94.62 291 PHE A O 1
ATOM 2351 N N . ASP A 1 292 ? 32.940 8.879 -22.034 1.00 94.50 292 ASP A N 1
ATOM 2352 C CA . ASP A 1 292 ? 33.604 8.158 -20.939 1.00 94.50 292 ASP A CA 1
ATOM 2353 C C . ASP A 1 292 ? 33.577 8.950 -19.618 1.00 94.50 292 ASP A C 1
ATOM 2355 O O . ASP A 1 292 ? 33.728 8.378 -18.538 1.00 94.50 292 ASP A O 1
ATOM 2359 N N . ASP A 1 293 ? 33.322 10.263 -19.678 1.00 93.31 293 ASP A N 1
ATOM 2360 C CA . ASP A 1 293 ? 33.283 11.154 -18.521 1.00 93.31 293 ASP A CA 1
ATOM 2361 C C . ASP A 1 293 ? 32.030 12.047 -18.484 1.00 93.31 293 ASP A C 1
ATOM 2363 O O . ASP A 1 293 ? 31.454 12.435 -19.506 1.00 93.31 293 ASP A O 1
ATOM 2367 N N . LEU A 1 294 ? 31.622 12.413 -17.266 1.00 91.19 294 LEU A N 1
ATOM 2368 C CA . LEU A 1 294 ? 30.434 13.232 -17.039 1.00 91.19 294 LEU A CA 1
ATOM 2369 C C . LEU A 1 294 ? 30.568 14.650 -17.615 1.00 91.19 294 LEU A C 1
ATOM 2371 O O . LEU A 1 294 ? 29.582 15.214 -18.084 1.00 91.19 294 LEU A O 1
ATOM 2375 N N . SER A 1 295 ? 31.766 15.242 -17.575 1.00 91.50 295 SER A N 1
ATOM 2376 C CA . SER A 1 295 ? 31.983 16.627 -18.014 1.00 91.50 295 SER A CA 1
ATOM 2377 C C . SER A 1 295 ? 31.692 16.768 -19.505 1.00 91.50 295 SER A C 1
ATOM 2379 O O . SER A 1 295 ? 30.989 17.693 -19.918 1.00 91.50 295 SER A O 1
ATOM 2381 N N . SER A 1 296 ? 32.154 15.812 -20.309 1.00 92.75 296 SER A N 1
ATOM 2382 C CA . SER A 1 296 ? 31.884 15.751 -21.745 1.00 92.75 296 SER A CA 1
ATOM 2383 C C . SER A 1 296 ? 30.394 15.558 -22.047 1.00 92.75 296 SER A C 1
ATOM 2385 O O . SER A 1 296 ? 29.844 16.295 -22.868 1.00 92.75 296 SER A O 1
ATOM 2387 N N . ALA A 1 297 ? 29.703 14.668 -21.326 1.00 89.81 297 ALA A N 1
ATOM 2388 C CA . ALA A 1 297 ? 28.260 14.460 -21.493 1.00 89.81 297 ALA A CA 1
ATOM 2389 C C . ALA A 1 297 ? 27.427 15.707 -21.136 1.00 89.81 297 ALA A C 1
ATOM 2391 O O . ALA A 1 297 ? 26.477 16.063 -21.844 1.00 89.81 297 ALA A O 1
ATOM 2392 N N . VAL A 1 298 ? 27.801 16.414 -20.063 1.00 89.00 298 VAL A N 1
ATOM 2393 C CA . VAL A 1 298 ? 27.170 17.683 -19.668 1.00 89.00 298 VAL A CA 1
ATOM 2394 C C . VAL A 1 298 ? 27.389 18.747 -20.740 1.00 89.00 298 VAL A C 1
ATOM 2396 O O . VAL A 1 298 ? 26.428 19.400 -21.146 1.00 89.00 298 VAL A O 1
ATOM 2399 N N . LYS A 1 299 ? 28.617 18.890 -21.254 1.00 88.88 299 LYS A N 1
ATOM 2400 C CA . LYS A 1 299 ? 28.920 19.835 -22.340 1.00 88.88 299 LYS A CA 1
ATOM 2401 C C . LYS A 1 299 ? 28.110 19.538 -23.599 1.00 88.88 299 LYS A C 1
ATOM 2403 O O . LYS A 1 299 ? 27.546 20.464 -24.172 1.00 88.88 299 LYS A O 1
ATOM 2408 N N . ALA A 1 300 ? 27.998 18.273 -23.999 1.00 86.62 300 ALA A N 1
ATOM 2409 C CA . ALA A 1 300 ? 27.195 17.871 -25.154 1.00 86.62 300 ALA A CA 1
ATOM 2410 C C . ALA A 1 300 ? 25.705 18.207 -24.967 1.00 86.62 300 ALA A C 1
ATOM 2412 O O . ALA A 1 300 ? 25.065 18.744 -25.869 1.00 86.62 3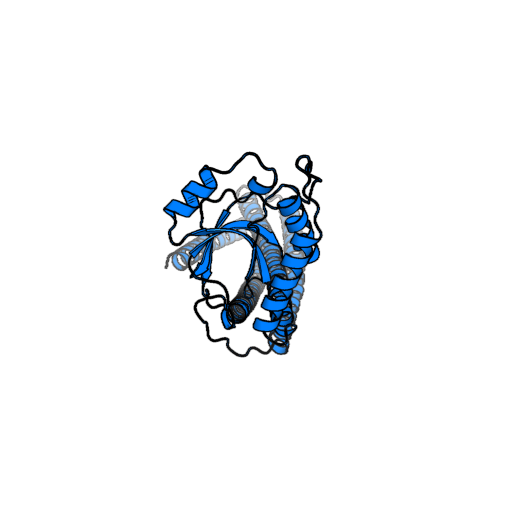00 ALA A O 1
ATOM 2413 N N . THR A 1 301 ? 25.172 17.983 -23.762 1.00 83.69 301 THR A N 1
ATOM 2414 C CA . THR A 1 301 ? 23.782 18.327 -23.421 1.00 83.69 301 THR A CA 1
ATOM 2415 C C . THR A 1 301 ? 23.552 19.844 -23.423 1.00 83.69 301 THR A C 1
ATOM 2417 O O . THR A 1 301 ? 22.497 20.310 -23.848 1.00 83.69 301 THR A O 1
ATOM 2420 N N . GLN A 1 302 ? 24.534 20.639 -22.986 1.00 82.44 302 GLN A N 1
ATOM 2421 C CA . GLN A 1 302 ? 24.476 22.108 -23.007 1.00 82.44 302 GLN A CA 1
ATOM 2422 C C . GLN A 1 302 ? 24.623 22.687 -24.419 1.00 82.44 302 GLN A C 1
ATOM 2424 O O . GLN A 1 302 ? 23.947 23.656 -24.755 1.00 82.44 302 GLN A O 1
ATOM 2429 N N . ALA A 1 303 ? 25.459 22.073 -25.257 1.00 79.38 303 ALA A N 1
ATOM 2430 C CA . ALA A 1 303 ? 25.664 22.448 -26.654 1.00 79.38 303 ALA A CA 1
ATOM 2431 C C . ALA A 1 303 ? 24.501 22.032 -27.577 1.00 79.38 303 ALA A C 1
ATOM 2433 O O . ALA A 1 303 ? 24.593 22.198 -28.795 1.00 79.38 303 ALA A O 1
ATOM 2434 N N . ARG A 1 304 ? 23.412 21.474 -27.026 1.00 70.75 304 ARG A N 1
ATOM 2435 C CA . ARG A 1 304 ? 22.285 20.952 -27.804 1.00 70.75 304 ARG A CA 1
ATOM 2436 C C . ARG A 1 304 ? 21.728 22.005 -28.767 1.00 70.75 304 ARG A C 1
ATOM 2438 O O . ARG A 1 304 ? 21.391 23.123 -28.384 1.00 70.75 304 ARG A O 1
ATOM 2445 N N . GLY A 1 305 ? 21.593 21.617 -30.033 1.00 70.25 305 GLY A N 1
ATOM 2446 C CA . GLY A 1 305 ? 20.934 22.440 -31.046 1.00 70.25 305 GLY A CA 1
ATOM 2447 C C . GLY A 1 305 ? 19.424 22.567 -30.808 1.00 70.25 305 GLY A C 1
ATOM 2448 O O . GLY A 1 305 ? 18.847 21.901 -29.948 1.00 70.25 305 GLY A O 1
ATOM 2449 N N . THR A 1 306 ? 18.753 23.363 -31.637 1.00 73.50 306 THR A N 1
ATOM 2450 C CA . THR A 1 306 ? 17.318 23.699 -31.525 1.00 73.50 306 THR A CA 1
ATOM 2451 C C . THR A 1 306 ? 16.357 22.623 -32.047 1.00 73.50 306 THR A C 1
ATOM 2453 O O . THR A 1 306 ? 15.148 22.853 -32.123 1.00 73.50 306 THR A O 1
ATOM 2456 N N . LYS A 1 307 ? 16.866 21.442 -32.418 1.00 77.62 307 LYS A N 1
ATOM 2457 C CA . LYS A 1 307 ? 16.050 20.354 -32.969 1.00 77.62 307 LYS A CA 1
ATOM 2458 C C . LYS A 1 307 ? 15.028 19.855 -31.943 1.00 77.62 307 LYS A C 1
ATOM 2460 O O . LYS A 1 307 ? 15.322 19.727 -30.755 1.00 77.62 307 LYS A O 1
ATOM 2465 N N . SER A 1 308 ? 13.824 19.542 -32.417 1.00 76.94 308 SER A N 1
ATOM 2466 C CA . SER A 1 308 ? 12.663 19.197 -31.582 1.00 76.94 308 SER A CA 1
ATOM 2467 C C . SER A 1 308 ? 12.900 17.998 -30.658 1.00 76.94 308 SER A C 1
ATOM 2469 O O . SER A 1 308 ? 12.422 18.006 -29.524 1.00 76.94 308 SER A O 1
ATOM 2471 N N . TYR A 1 309 ? 13.685 17.015 -31.098 1.00 78.56 309 TYR A N 1
ATOM 2472 C CA . TYR A 1 309 ? 14.001 15.818 -30.320 1.00 78.56 309 TYR A CA 1
ATOM 2473 C C . TYR A 1 309 ? 15.012 16.047 -29.177 1.00 78.56 309 TYR A C 1
ATOM 2475 O O . TYR A 1 309 ? 15.178 15.175 -28.331 1.00 78.56 309 TYR A O 1
ATOM 2483 N N . ASN A 1 310 ? 15.654 17.220 -29.087 1.00 81.81 310 ASN A N 1
ATOM 2484 C CA . ASN A 1 310 ? 16.617 17.542 -28.020 1.00 81.81 310 ASN A CA 1
ATOM 2485 C C . ASN A 1 310 ? 15.957 18.055 -26.725 1.00 81.81 310 ASN A C 1
ATOM 2487 O O . ASN A 1 310 ? 16.640 18.307 -25.726 1.00 81.81 310 ASN A O 1
ATOM 2491 N N . LYS A 1 311 ? 14.633 18.271 -26.732 1.00 73.44 311 LYS A N 1
ATOM 2492 C CA . LYS A 1 311 ? 13.917 18.974 -25.653 1.00 73.44 311 LYS A CA 1
ATOM 2493 C C . LYS A 1 311 ? 14.027 18.278 -24.292 1.00 73.44 311 LYS A C 1
ATOM 2495 O O . LYS A 1 311 ? 14.131 18.972 -23.285 1.00 73.44 311 LYS A O 1
ATOM 2500 N N . LYS A 1 312 ? 14.060 16.940 -24.267 1.00 76.19 312 LYS A N 1
ATOM 2501 C CA . LYS A 1 312 ? 14.021 16.112 -23.045 1.00 76.19 312 LYS A CA 1
ATOM 2502 C C . LYS A 1 312 ? 15.291 15.277 -22.820 1.00 76.19 312 LYS A C 1
ATOM 2504 O O . LYS A 1 312 ? 15.228 14.200 -22.237 1.00 76.19 312 LYS A O 1
ATOM 2509 N N . MET A 1 313 ? 16.441 15.762 -23.296 1.00 84.19 313 MET A N 1
ATOM 2510 C CA . MET A 1 313 ? 17.723 15.084 -23.081 1.00 84.19 313 MET A CA 1
ATOM 2511 C C . MET A 1 313 ? 18.031 14.901 -21.591 1.00 84.19 313 MET A C 1
ATOM 2513 O O . MET A 1 313 ? 17.884 15.834 -20.804 1.00 84.19 313 MET A O 1
ATOM 2517 N N . SER A 1 314 ? 18.509 13.713 -21.232 1.00 89.12 314 SER A N 1
ATOM 2518 C CA . SER A 1 314 ? 18.977 13.371 -19.888 1.00 89.12 314 SER A CA 1
ATOM 2519 C C . SER A 1 314 ? 20.279 12.577 -19.966 1.00 89.12 314 SER A C 1
ATOM 2521 O O . SER A 1 314 ? 20.555 11.928 -20.975 1.00 89.12 314 SER A O 1
ATOM 2523 N N . ILE A 1 315 ? 21.087 12.632 -18.906 1.00 90.88 315 ILE A N 1
ATOM 2524 C CA . ILE A 1 315 ? 22.320 11.846 -18.810 1.00 90.88 315 ILE A CA 1
ATOM 2525 C C . ILE A 1 315 ? 22.035 10.591 -17.989 1.00 90.88 315 ILE A C 1
ATOM 2527 O O . ILE A 1 315 ? 21.499 10.666 -16.882 1.00 90.88 315 ILE A O 1
ATOM 2531 N N . VAL A 1 316 ? 22.421 9.438 -18.528 1.00 91.75 316 VAL A N 1
ATOM 2532 C CA . VAL A 1 316 ? 22.349 8.141 -17.848 1.00 91.75 316 VAL A CA 1
ATOM 2533 C C . VAL A 1 316 ? 23.749 7.551 -17.777 1.00 91.75 316 VAL A C 1
ATOM 2535 O O . VAL A 1 316 ? 24.434 7.468 -18.792 1.00 91.75 316 VAL A O 1
ATOM 2538 N N . LYS A 1 317 ? 24.185 7.147 -16.585 1.00 93.19 317 LYS A N 1
ATOM 2539 C CA . LYS A 1 317 ? 25.450 6.439 -16.390 1.00 93.19 317 LYS A CA 1
ATOM 2540 C C . LYS A 1 317 ? 25.202 4.937 -16.473 1.00 93.19 317 LYS A C 1
ATOM 2542 O O . LYS A 1 317 ? 24.347 4.431 -15.754 1.00 93.19 317 LYS A O 1
ATOM 2547 N N . VAL A 1 318 ? 25.958 4.239 -17.310 1.00 91.50 318 VAL A N 1
ATOM 2548 C CA . VAL A 1 318 ? 26.039 2.776 -17.320 1.00 91.50 318 VAL A CA 1
ATOM 2549 C C . VAL A 1 318 ? 27.386 2.379 -16.725 1.00 91.50 318 VAL A C 1
ATOM 2551 O O . VAL A 1 318 ? 28.415 2.925 -17.127 1.00 91.50 318 VAL A O 1
ATOM 2554 N N . GLU A 1 319 ? 27.378 1.476 -15.748 1.00 87.75 319 GLU A N 1
ATOM 2555 C CA . GLU A 1 319 ? 28.576 0.955 -15.068 1.00 87.75 319 GLU A CA 1
ATOM 2556 C C . GLU A 1 319 ? 28.782 -0.526 -15.344 1.00 87.75 319 GLU A C 1
ATOM 2558 O O . GLU A 1 319 ? 27.835 -1.310 -15.135 1.00 87.75 319 GLU A O 1
#

Foldseek 3Di:
DVVVVVVVVVVVVVVVVVVLLVVLCVVLVHDPVVLVVLVVVLVVLLVVLVVLLVLLVVLLVLLVVLLLQLLQCPAPVDDHDDHDDDDPVVSVVSNVVSVVVLVVSLVVLVVSLVSSVVSLVVVVVVCVVVVNDDPSVVSSNVVSVVVSVVSVVSSVVSVVSVVVSVVSVVVSVVSSVLSVVLVVVLVVDPDPVVVVVVQVVLLVVLLVPQDADLPLDDDDDDDDDDDPDPDAAEGEDDPPDDFFKFFFLDKDLDPVVVSVLSSSCSNNPLSQWDWDADSSNSMITITRDTHRDPVVSVVPLVVDDPGPSSPRIDIYGYD

Radius of gyration: 32.78 Å; chains: 1; bounding box: 71×43×91 Å

Sequence (319 aa):
MEAQAEKDRLAKSNLSVEDKISSIETKLNVSNKVLDNYKREIAQKTKNSDNLIKRLDSIVKERDLDLKAYISENDPNSKSVQRKFVSTTQQNAQLNAIKSEIASNKKVFDDLISDFESANKVRLEQLKKNGVSDEDAKLLNQYYQSVIDDLKNKRQQYIQFEKIADDRIKKINADKEEERLKRIKRAEYDSEQQRILNDQKSLEDIKNSTAQNSNANSGNTTEQEETSSNDISIIQKLNGVESGYYVVLGKYKNIAERDAFVRQVVAGGGTSVTLFYNIYDATYYVYIDKFDDLSSAVKATQARGTKSYNKKMSIVKVE

Secondary structure (DSSP, 8-state):
-HHHHHHHHHHHHHHHHHHHHHHHHHHHT---HHHHHHHHHHHHHHHHHHHHHHHHHHHHHHHHHHHHHHHHTT-TTS---PPPP--HHHHHHHHHHHHHHHHHHHHHHHHHHHHHHHHHHHHHHHHHHTT--SHHHHHHHHHHHHHHHHHHHHHHHHHHHHHHHHHHHHHHHHHHHHHHHHHHHHHTSS-HHHHHHHHHHHHHHHHHH----TT----------------PEEE---TT--SEEEEEEEEESSHHHHHHHHHHHHHTT-TT-EEEEETTTTEEEEEEEEESSHHHHHHHHHT--S-GGGTT-EEEEE-

pLDDT: mean 82.08, std 13.18, range [36.66, 94.62]